Protein AF-A0A8T7F2G0-F1 (afdb_monomer_lite)

pLDDT: mean 82.2, std 18.63, range [28.55, 97.19]

Secondary structure (DSSP, 8-state):
--HHHHHHHHHHHHHHHHTS-HHHHHHHHHHHHHHHHHHTT-------------------------TTPPPP---HHHHHHHHHHT--HHHHHHHEEEEE-TTS-EEEEESS---TTS-HHHHHHHHHHHHHHHHHHHHSS--EE-HHHHHHHHHHTT---TTTHHHHHHHTGGGBSS---TTPPPEEB-HHHHHHHHHHHHHHHHTT-

Structure (mmCIF, N/CA/C/O backbone):
data_AF-A0A8T7F2G0-F1
#
_entry.id   AF-A0A8T7F2G0-F1
#
loop_
_atom_site.group_PDB
_atom_site.id
_atom_site.type_symbol
_atom_site.label_atom_id
_atom_site.label_alt_id
_atom_site.label_comp_id
_atom_site.label_asym_id
_atom_site.label_entity_id
_atom_site.label_seq_id
_atom_site.pdbx_PDB_ins_code
_atom_site.Cartn_x
_atom_site.Cartn_y
_atom_site.Cartn_z
_atom_site.occupancy
_atom_site.B_iso_or_equiv
_atom_site.auth_seq_id
_atom_site.auth_comp_id
_atom_site.auth_asym_id
_atom_site.auth_atom_id
_atom_site.pdbx_PDB_model_num
ATOM 1 N N . MET A 1 1 ? -16.130 -4.508 44.789 1.00 54.03 1 MET A N 1
ATOM 2 C CA . MET A 1 1 ? -17.226 -4.807 43.848 1.00 54.03 1 MET A CA 1
ATOM 3 C C . MET A 1 1 ? -18.508 -4.860 44.633 1.00 54.03 1 MET A C 1
ATOM 5 O O . MET A 1 1 ? -18.591 -5.670 45.549 1.00 54.03 1 MET A O 1
ATOM 9 N N . ASP A 1 2 ? -19.467 -4.005 44.302 1.00 67.88 2 ASP A N 1
ATOM 10 C CA . ASP A 1 2 ? -20.798 -4.121 44.878 1.00 67.88 2 ASP A CA 1
ATOM 11 C C . ASP A 1 2 ? -21.628 -5.023 43.961 1.00 67.88 2 ASP A C 1
ATOM 13 O O . ASP A 1 2 ? -21.984 -4.651 42.842 1.00 67.88 2 ASP A O 1
ATOM 17 N N . PHE A 1 3 ? -21.844 -6.264 44.392 1.00 74.50 3 PHE A N 1
ATOM 18 C CA . PHE A 1 3 ? -22.563 -7.281 43.618 1.00 74.50 3 PHE A CA 1
ATOM 19 C C . PHE A 1 3 ? -23.977 -6.811 43.233 1.00 74.50 3 PHE A C 1
ATOM 21 O O . PHE A 1 3 ? -24.519 -7.212 42.201 1.00 74.50 3 PHE A O 1
ATOM 28 N N . GLU A 1 4 ? -24.552 -5.906 44.027 1.00 75.12 4 GLU A N 1
ATOM 29 C CA . GLU A 1 4 ? -25.859 -5.304 43.776 1.00 75.12 4 GLU A CA 1
ATOM 30 C C . GLU A 1 4 ? -25.872 -4.396 42.536 1.00 75.12 4 GLU A C 1
ATOM 32 O O . GLU A 1 4 ? -26.845 -4.412 41.779 1.00 75.12 4 GLU A O 1
ATOM 37 N N . TYR A 1 5 ? -24.782 -3.667 42.271 1.00 76.88 5 TYR A N 1
ATOM 38 C CA . TYR A 1 5 ? -24.666 -2.775 41.113 1.00 76.88 5 TYR A CA 1
ATOM 39 C C . TYR A 1 5 ? -24.603 -3.564 39.801 1.00 76.88 5 TYR A C 1
ATOM 41 O O . TYR A 1 5 ? -25.349 -3.286 38.862 1.00 76.88 5 TYR A O 1
ATOM 49 N N . LEU A 1 6 ? -23.786 -4.622 39.769 1.00 79.88 6 LEU A N 1
ATOM 50 C CA . LEU A 1 6 ? -23.660 -5.488 38.596 1.00 79.88 6 LEU A CA 1
ATOM 51 C C . LEU A 1 6 ? -24.983 -6.205 38.289 1.00 79.88 6 LEU A C 1
ATOM 53 O O . LEU A 1 6 ? -25.412 -6.279 37.141 1.00 79.88 6 LEU A O 1
ATOM 57 N N . LYS A 1 7 ? -25.676 -6.685 39.328 1.00 81.00 7 LYS A N 1
ATOM 58 C CA . LYS A 1 7 ? -26.978 -7.347 39.186 1.00 81.00 7 LYS A CA 1
ATOM 59 C C . LYS A 1 7 ? -28.052 -6.403 38.641 1.00 81.00 7 LYS A C 1
ATOM 61 O O . LYS A 1 7 ? -28.908 -6.844 37.874 1.00 81.00 7 LYS A O 1
ATOM 66 N N . LYS A 1 8 ? -28.007 -5.120 39.014 1.00 85.19 8 LYS A N 1
ATOM 67 C CA . LYS A 1 8 ? -28.906 -4.095 38.473 1.00 85.19 8 LYS A CA 1
ATOM 68 C C . LYS A 1 8 ? -28.611 -3.819 36.996 1.00 85.19 8 LYS A C 1
ATOM 70 O O . LYS A 1 8 ? -29.540 -3.883 36.197 1.00 85.19 8 LYS A O 1
ATOM 75 N N . GLY A 1 9 ? -27.341 -3.625 36.634 1.00 79.56 9 GLY A N 1
ATOM 76 C CA . GLY A 1 9 ? -26.929 -3.406 35.242 1.00 79.56 9 GLY A CA 1
ATOM 77 C C . GLY A 1 9 ? -27.292 -4.578 34.326 1.00 79.56 9 GLY A C 1
ATOM 78 O O . GLY A 1 9 ? -27.866 -4.382 33.261 1.00 79.56 9 GLY A O 1
ATOM 79 N N . ILE A 1 10 ? -27.075 -5.817 34.778 1.00 85.38 10 ILE A N 1
ATOM 80 C CA . ILE A 1 10 ? -27.472 -7.014 34.019 1.00 85.38 10 ILE A CA 1
ATOM 81 C C . ILE A 1 10 ? -28.993 -7.068 33.818 1.00 85.38 10 ILE A C 1
ATOM 83 O O . ILE A 1 10 ? -29.453 -7.427 32.738 1.00 85.38 10 ILE A O 1
ATOM 87 N N . LYS A 1 11 ? -29.789 -6.700 34.829 1.00 87.12 11 LYS A N 1
ATOM 88 C CA . LYS A 1 11 ? -31.253 -6.709 34.716 1.00 87.12 11 LYS A CA 1
ATOM 89 C C . LYS A 1 11 ? -31.754 -5.692 33.686 1.00 87.12 11 LYS A C 1
ATOM 91 O O . LYS A 1 11 ? -32.637 -6.019 32.902 1.00 87.12 11 LYS A O 1
ATOM 96 N N . GLU A 1 12 ? -31.155 -4.505 33.654 1.00 87.00 12 GLU A N 1
ATOM 97 C CA . GLU A 1 12 ? -31.470 -3.474 32.658 1.00 87.00 12 GLU A CA 1
ATOM 98 C C . GLU A 1 12 ? -31.106 -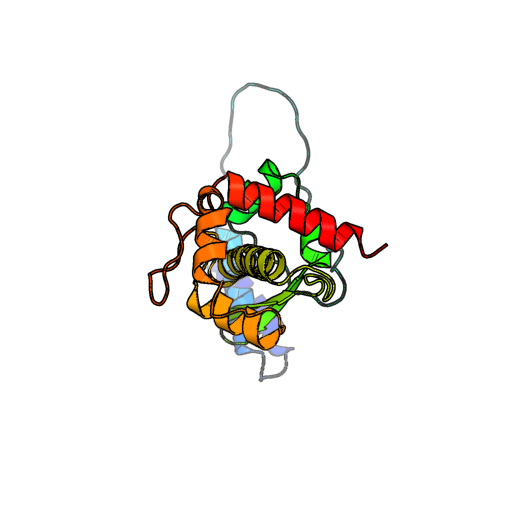3.932 31.235 1.00 87.00 12 GLU A C 1
ATOM 100 O O . GLU A 1 12 ? -31.887 -3.736 30.306 1.00 87.00 12 GLU A O 1
ATOM 105 N N . ILE A 1 13 ? -29.977 -4.630 31.065 1.00 86.19 13 ILE A N 1
ATOM 106 C CA . ILE A 1 13 ? -29.582 -5.213 29.773 1.00 86.19 13 ILE A CA 1
ATOM 107 C C . ILE A 1 13 ? -30.593 -6.270 29.313 1.00 86.19 13 ILE A C 1
ATOM 109 O O . ILE A 1 13 ? -30.993 -6.266 28.151 1.00 86.19 13 ILE A O 1
ATOM 113 N N . VAL A 1 14 ? -31.039 -7.156 30.208 1.00 85.25 14 VAL A N 1
ATOM 114 C CA . VAL A 1 14 ? -32.042 -8.185 29.882 1.00 85.25 14 VAL A CA 1
ATOM 115 C C . VAL A 1 14 ? -33.367 -7.555 29.446 1.00 85.25 14 VAL A C 1
ATOM 117 O O . VAL A 1 14 ? -33.954 -8.005 28.460 1.00 85.25 14 VAL A O 1
ATOM 120 N N . ASP A 1 15 ? -33.812 -6.495 30.124 1.00 88.44 15 ASP A N 1
ATOM 121 C CA . ASP A 1 15 ? -35.039 -5.782 29.755 1.00 88.44 15 ASP A CA 1
ATOM 122 C C . ASP A 1 15 ? -34.925 -5.180 28.342 1.00 88.44 15 ASP A C 1
ATOM 124 O O . ASP A 1 15 ? -35.840 -5.337 27.531 1.00 88.44 15 ASP A O 1
ATOM 128 N N . VAL A 1 16 ? -33.780 -4.581 27.993 1.00 83.75 16 VAL A N 1
ATOM 129 C CA . VAL A 1 16 ? -33.531 -4.044 26.641 1.00 83.75 16 VAL A CA 1
ATOM 130 C C . VAL A 1 16 ? -33.492 -5.156 25.591 1.00 83.75 16 VAL A C 1
ATOM 132 O O . VAL A 1 16 ? -34.136 -5.042 24.548 1.00 83.75 16 VAL A O 1
ATOM 135 N N . VAL A 1 17 ? -32.786 -6.252 25.871 1.00 84.75 17 VAL A N 1
ATOM 136 C CA . VAL A 1 17 ? -32.639 -7.387 24.948 1.00 84.75 17 VAL A CA 1
ATOM 137 C C . VAL A 1 17 ? -33.985 -8.062 24.673 1.00 84.75 17 VAL A C 1
ATOM 139 O O . VAL A 1 17 ? -34.252 -8.450 23.538 1.00 84.75 17 VAL A O 1
ATOM 142 N N . SER A 1 18 ? -34.882 -8.123 25.661 1.00 84.38 18 SER A N 1
ATOM 143 C CA . SER A 1 18 ? -36.223 -8.698 25.489 1.00 84.38 18 SER A CA 1
ATOM 144 C C . SER A 1 18 ? -37.113 -7.935 24.492 1.00 84.38 18 SER A C 1
ATOM 146 O O . SER A 1 18 ? -38.049 -8.509 23.936 1.00 84.38 18 SER A O 1
ATOM 148 N N . GLY A 1 19 ? -36.802 -6.661 24.220 1.00 82.56 19 GLY A N 1
ATOM 149 C CA . GLY A 1 19 ? -37.481 -5.840 23.212 1.00 82.56 19 GLY A CA 1
ATOM 150 C C . GLY A 1 19 ? -36.950 -6.023 21.786 1.00 82.56 19 GLY A C 1
ATOM 151 O O . GLY A 1 19 ? -37.530 -5.486 20.840 1.00 82.56 19 GLY A O 1
ATOM 152 N N . VAL A 1 20 ? -35.855 -6.766 21.612 1.00 84.19 20 VAL A N 1
ATOM 153 C CA . VAL A 1 20 ? -35.190 -6.981 20.323 1.00 84.19 20 VAL A CA 1
ATOM 154 C C . VAL A 1 20 ? -35.658 -8.313 19.711 1.00 84.19 20 VAL A C 1
ATOM 156 O O . VAL A 1 20 ? -35.875 -9.277 20.446 1.00 84.19 20 VAL A O 1
ATOM 159 N N . PRO A 1 21 ? -35.819 -8.424 18.376 1.00 84.25 21 PRO A N 1
ATOM 160 C CA . PRO A 1 21 ? -36.150 -9.694 17.729 1.00 84.25 21 PRO A CA 1
ATOM 161 C C . PRO A 1 21 ? -35.150 -10.808 18.070 1.00 84.25 21 PRO A C 1
ATOM 163 O O . PRO A 1 21 ? -33.943 -10.573 18.046 1.00 84.25 21 PRO A O 1
ATOM 166 N N . GLU A 1 22 ? -35.652 -12.026 18.299 1.00 77.19 22 GLU A N 1
ATOM 167 C CA . GLU A 1 22 ? -34.906 -13.201 18.804 1.00 77.19 22 GLU A CA 1
ATOM 168 C C . GLU A 1 22 ? -33.570 -13.448 18.086 1.00 77.19 22 GLU A C 1
ATOM 170 O O . GLU A 1 22 ? -32.557 -13.743 18.708 1.00 77.19 22 GLU A O 1
ATOM 175 N N . LYS A 1 23 ? -33.523 -13.193 16.773 1.00 77.62 23 LYS A N 1
ATOM 176 C CA . LYS A 1 23 ? -32.318 -13.346 15.939 1.00 77.62 23 LYS A CA 1
ATOM 177 C C . LYS A 1 23 ? -31.135 -12.457 16.343 1.00 77.62 23 LYS A C 1
ATOM 179 O O . LYS A 1 23 ? -30.018 -12.717 15.904 1.00 77.62 23 LYS A O 1
ATOM 184 N N . PHE A 1 24 ? -31.371 -11.401 17.117 1.00 82.75 24 PHE A N 1
ATOM 185 C CA . PHE A 1 24 ? -30.352 -10.435 17.529 1.00 82.75 24 PHE A CA 1
ATOM 186 C C . PHE A 1 24 ? -30.196 -10.340 19.049 1.00 82.75 24 PHE A C 1
ATOM 188 O O . PHE A 1 24 ? -29.350 -9.575 19.506 1.00 82.75 24 PHE A O 1
ATOM 195 N N . GLN A 1 25 ? -30.976 -11.101 19.824 1.00 84.38 25 GLN A N 1
ATOM 196 C CA . GLN A 1 25 ? -30.973 -11.011 21.285 1.00 84.38 25 GLN A CA 1
ATOM 197 C C . GLN A 1 25 ? -29.610 -11.383 21.871 1.00 84.38 25 GLN A C 1
ATOM 199 O O . GLN A 1 25 ? -29.035 -10.585 22.606 1.00 84.38 25 GLN A O 1
ATOM 204 N N . ASP A 1 26 ? -29.047 -12.515 21.448 1.00 76.38 26 ASP A N 1
ATOM 205 C CA . ASP A 1 26 ? -27.748 -12.997 21.933 1.00 76.38 26 ASP A CA 1
ATOM 206 C C . ASP A 1 26 ? -26.624 -11.991 21.643 1.00 76.38 26 ASP A C 1
ATOM 208 O O . ASP A 1 26 ? -25.857 -11.610 22.524 1.00 76.38 26 ASP A O 1
ATOM 212 N N . ARG A 1 27 ? -26.579 -11.464 20.411 1.00 75.12 27 ARG A N 1
ATOM 213 C CA . ARG A 1 27 ? -25.572 -10.467 20.011 1.00 75.12 27 ARG A CA 1
ATOM 214 C C . ARG A 1 27 ? -25.748 -9.136 20.736 1.00 75.12 27 ARG A C 1
ATOM 216 O O . ARG A 1 27 ? -24.756 -8.494 21.065 1.00 75.12 27 ARG A O 1
ATOM 223 N N . CYS A 1 28 ? -26.986 -8.711 20.972 1.00 78.81 28 CYS A N 1
ATOM 224 C CA . CYS A 1 28 ? -27.275 -7.478 21.695 1.00 78.81 28 CYS A CA 1
ATOM 225 C C . CYS A 1 28 ? -26.888 -7.603 23.177 1.00 78.81 28 CYS A C 1
ATOM 227 O O . CYS A 1 28 ? -26.279 -6.685 23.723 1.00 78.81 28 CYS A O 1
ATOM 229 N N . PHE A 1 29 ? -27.157 -8.757 23.792 1.00 88.62 29 PHE A N 1
ATOM 230 C CA . PHE A 1 29 ? -26.771 -9.051 25.169 1.00 88.62 29 PHE A CA 1
ATOM 231 C C . PHE A 1 29 ? -25.251 -9.017 25.354 1.00 88.62 29 PHE A C 1
ATOM 233 O O . PHE A 1 29 ? -24.764 -8.315 26.239 1.00 88.62 29 PHE A O 1
ATOM 240 N N . ASP A 1 30 ? -24.504 -9.697 24.481 1.00 81.88 30 ASP A N 1
ATOM 241 C CA . ASP A 1 30 ? -23.040 -9.761 24.563 1.00 81.88 30 ASP A CA 1
ATOM 242 C C . ASP A 1 30 ? -22.386 -8.375 24.440 1.00 81.88 30 ASP A C 1
ATOM 244 O O . ASP A 1 30 ? -21.475 -8.039 25.200 1.00 81.88 30 ASP A O 1
ATOM 248 N N . VAL A 1 31 ? -22.868 -7.541 23.510 1.00 84.25 31 VAL A N 1
ATOM 249 C CA . VAL A 1 31 ? -22.335 -6.186 23.286 1.00 84.25 31 VAL A CA 1
ATOM 250 C C . VAL A 1 31 ? -22.609 -5.273 24.483 1.00 84.25 31 VAL A C 1
ATOM 252 O O . VAL A 1 31 ? -21.715 -4.548 24.926 1.00 84.25 31 VAL A O 1
ATOM 255 N N . LEU A 1 32 ? -23.825 -5.316 25.031 1.00 83.38 32 LEU A N 1
ATOM 256 C CA . LEU A 1 32 ? -24.207 -4.482 26.172 1.00 83.38 32 LEU A CA 1
ATOM 257 C C . LEU A 1 32 ? -23.508 -4.921 27.466 1.00 83.38 32 LEU A C 1
ATOM 259 O O . LEU A 1 32 ? -23.077 -4.074 28.248 1.00 83.38 32 LEU A O 1
ATOM 263 N N . LEU A 1 33 ? -23.330 -6.230 27.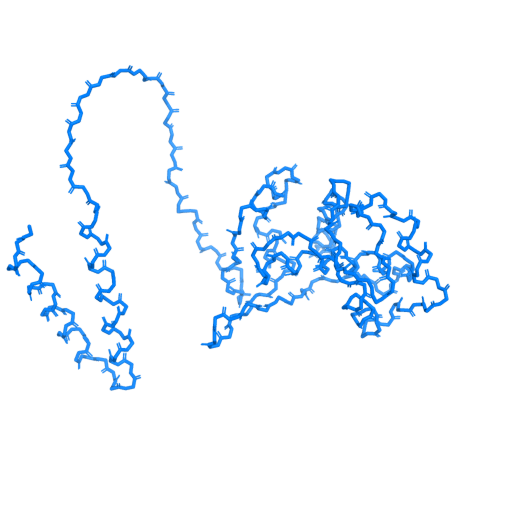671 1.00 85.50 33 LEU A N 1
ATOM 264 C CA . LEU A 1 33 ? -22.605 -6.765 28.822 1.00 85.50 33 LEU A CA 1
ATOM 265 C C . LEU A 1 33 ? -21.120 -6.382 28.784 1.00 85.50 33 LEU A C 1
ATOM 267 O O . LEU A 1 33 ? -20.565 -5.985 29.808 1.00 85.50 33 LEU A O 1
ATOM 271 N N . ALA A 1 34 ? -20.486 -6.453 27.609 1.00 82.19 34 ALA A N 1
ATOM 272 C CA . ALA A 1 34 ? -19.095 -6.040 27.434 1.00 82.19 34 ALA A CA 1
ATOM 273 C C . ALA A 1 34 ? -18.895 -4.543 27.729 1.00 82.19 34 ALA A C 1
ATOM 275 O O . ALA A 1 34 ? -17.919 -4.172 28.379 1.00 82.19 34 ALA A O 1
ATOM 276 N N . SER A 1 35 ? -19.843 -3.693 27.313 1.00 80.31 35 SER A N 1
ATOM 277 C CA . SER A 1 35 ? -19.820 -2.258 27.624 1.00 80.31 35 SER A CA 1
ATOM 278 C C . SER A 1 35 ? -19.945 -1.991 29.125 1.00 80.31 35 SER A C 1
ATOM 280 O O . SER A 1 35 ? -19.188 -1.185 29.659 1.00 80.31 35 SER A O 1
ATOM 282 N N . LEU A 1 36 ? -20.858 -2.686 29.816 1.00 80.31 36 LEU A N 1
ATOM 283 C CA . LEU A 1 36 ? -21.065 -2.525 31.259 1.00 80.31 36 LEU A CA 1
ATOM 284 C C . LEU A 1 36 ? -19.817 -2.924 32.061 1.00 80.31 36 LEU A C 1
ATOM 286 O O . LEU A 1 36 ? -19.474 -2.276 33.043 1.00 80.31 36 LEU A O 1
ATOM 290 N N . LEU A 1 37 ? -19.124 -3.986 31.646 1.00 81.06 37 LEU A N 1
ATOM 291 C CA . LEU A 1 37 ? -17.885 -4.422 32.293 1.00 81.06 37 LEU A CA 1
ATOM 292 C C . LEU A 1 37 ? -16.722 -3.454 32.026 1.00 81.06 37 LEU A C 1
ATOM 294 O O . LEU A 1 37 ? -15.930 -3.214 32.931 1.00 81.06 37 LEU A O 1
ATOM 298 N N . ALA A 1 38 ? -16.647 -2.870 30.825 1.00 75.62 38 ALA A N 1
ATOM 299 C CA . ALA A 1 38 ? -15.615 -1.897 30.461 1.00 75.62 38 ALA A CA 1
ATOM 300 C C . ALA A 1 38 ? -15.800 -0.532 31.151 1.00 75.62 38 ALA A C 1
ATOM 302 O O . ALA A 1 38 ? -14.822 0.115 31.514 1.00 75.62 38 ALA A O 1
ATOM 303 N N . GLU A 1 39 ? -17.043 -0.097 31.369 1.00 65.00 39 GLU A N 1
ATOM 304 C CA . GLU A 1 39 ? -17.355 1.162 32.063 1.00 65.00 39 GLU A CA 1
ATOM 305 C C . GLU A 1 39 ? -17.005 1.103 33.562 1.00 65.00 39 GLU A C 1
ATOM 30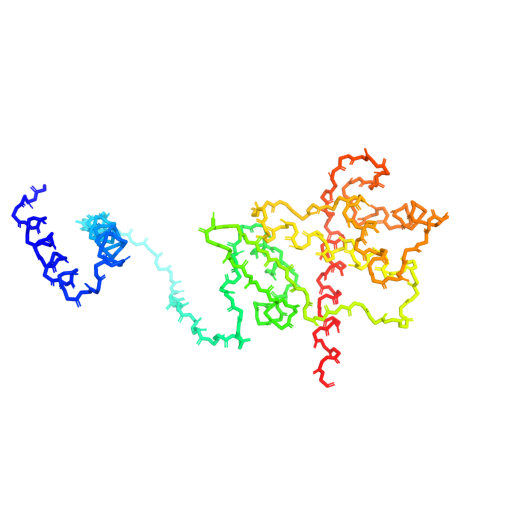7 O O . GLU A 1 39 ? -16.685 2.117 34.176 1.00 65.00 39 GLU A O 1
ATOM 312 N N . VAL A 1 40 ? -16.976 -0.100 34.143 1.00 57.47 40 VAL A N 1
ATOM 313 C CA . VAL A 1 40 ? -16.598 -0.335 35.546 1.00 57.47 40 VAL A CA 1
ATOM 314 C C . VAL A 1 40 ? -15.076 -0.288 35.767 1.00 57.47 40 VAL A C 1
ATOM 316 O O . VAL A 1 40 ? -14.633 -0.152 36.907 1.00 57.47 40 VAL A O 1
ATOM 319 N N . GLU A 1 41 ? -14.255 -0.344 34.713 1.00 56.09 41 GLU A N 1
ATOM 320 C CA . GLU A 1 41 ? -12.790 -0.260 34.841 1.00 56.09 41 GLU A CA 1
ATOM 321 C C . GLU A 1 41 ? -12.253 1.179 34.956 1.00 56.09 41 GLU A C 1
ATOM 323 O O . GLU A 1 41 ? -11.044 1.368 35.109 1.00 56.09 41 GLU A O 1
ATOM 328 N N . VAL A 1 42 ? -13.113 2.206 34.931 1.00 52.50 42 VAL A N 1
ATOM 329 C CA . VAL A 1 42 ? -12.674 3.608 34.871 1.00 52.50 42 VAL A CA 1
ATOM 330 C C . VAL A 1 42 ? -13.230 4.438 36.047 1.00 52.50 42 VAL A C 1
ATOM 332 O O . VAL A 1 42 ? -14.375 4.880 36.017 1.00 52.50 42 VAL A O 1
ATOM 335 N N . GLU A 1 43 ? -12.323 4.694 37.016 1.00 46.06 43 GLU A N 1
ATOM 336 C CA . GLU A 1 43 ? -12.231 5.810 38.008 1.00 46.06 43 GLU A CA 1
ATOM 337 C C . GLU A 1 43 ? -12.828 5.633 39.433 1.00 46.06 43 GLU A C 1
ATOM 339 O O . GLU A 1 43 ? -13.788 4.878 39.599 1.00 46.06 43 GLU A O 1
ATOM 344 N N . PRO A 1 44 ? -12.380 6.398 40.476 1.00 59.72 44 PRO A N 1
ATOM 345 C CA . PRO A 1 44 ? -11.179 7.269 40.624 1.00 59.72 44 PRO A CA 1
ATOM 346 C C . PRO A 1 44 ? -10.424 7.144 41.986 1.00 59.72 44 PRO A C 1
ATOM 348 O O . PRO A 1 44 ? -11.018 6.778 42.996 1.00 59.72 44 PRO A O 1
ATOM 351 N N . ASP A 1 45 ? -9.159 7.600 42.078 1.00 34.12 45 ASP A N 1
ATOM 352 C CA . ASP A 1 45 ? -8.683 8.286 43.306 1.00 34.12 45 ASP A CA 1
ATOM 353 C C . ASP A 1 45 ? -7.510 9.283 43.073 1.00 34.12 45 ASP A C 1
ATOM 355 O O . ASP A 1 45 ? -6.339 8.933 42.944 1.00 34.12 45 ASP A O 1
ATOM 359 N N . SER A 1 46 ? -7.874 10.566 42.976 1.00 39.38 46 SER A N 1
ATOM 360 C CA . SER A 1 46 ? -7.405 11.705 43.794 1.00 39.38 46 SER A CA 1
ATOM 361 C C . SER A 1 46 ? -5.897 11.959 44.095 1.00 39.38 46 SER A C 1
ATOM 363 O O . SER A 1 46 ? -5.459 11.723 45.211 1.00 39.38 46 SER A O 1
ATOM 365 N N . SER A 1 47 ? -5.177 12.625 43.164 1.00 45.41 47 SER A N 1
ATOM 366 C CA . SER A 1 47 ? -4.420 13.931 43.247 1.00 45.41 47 SER A CA 1
ATOM 367 C C . SER A 1 47 ? -3.474 14.303 44.446 1.00 45.41 47 SER A C 1
ATOM 369 O O . SER A 1 47 ? -3.526 13.644 45.475 1.00 45.41 47 SER A O 1
ATOM 371 N N . PRO A 1 48 ? -2.688 15.431 44.468 1.00 56.75 48 PRO A N 1
ATOM 372 C CA . PRO A 1 48 ? -2.138 16.341 43.424 1.00 56.75 48 PRO A CA 1
ATOM 373 C C . PRO A 1 48 ? -0.635 16.768 43.619 1.00 56.75 48 PRO A C 1
ATOM 375 O O . PRO A 1 48 ? -0.153 16.800 44.747 1.00 56.75 48 PRO A O 1
ATOM 378 N N . LYS A 1 49 ? 0.070 17.255 42.566 1.00 37.22 49 LYS A N 1
ATOM 379 C CA . LYS A 1 49 ? 0.663 18.633 42.484 1.00 37.22 49 LYS A CA 1
ATOM 380 C C . LYS A 1 49 ? 1.664 18.913 41.324 1.00 37.22 49 LYS A C 1
ATOM 382 O O . LYS A 1 49 ? 2.770 18.394 41.299 1.00 37.22 49 LYS A O 1
ATOM 387 N N . VAL A 1 50 ? 1.247 19.898 40.511 1.00 35.69 50 VAL A N 1
ATOM 388 C CA . VAL A 1 50 ? 1.947 21.046 39.861 1.00 35.69 50 VAL A CA 1
ATOM 389 C C . VAL A 1 50 ? 2.929 20.836 38.692 1.00 35.69 50 VAL A C 1
ATOM 391 O O . VAL A 1 50 ? 4.095 20.523 38.895 1.00 35.69 50 VAL A O 1
ATOM 394 N N . SER A 1 51 ? 2.472 21.193 37.480 1.00 36.94 51 SER A N 1
ATOM 395 C CA . SER A 1 51 ? 2.935 22.354 36.671 1.00 36.94 51 SER A CA 1
ATOM 396 C C . SER A 1 51 ? 2.379 22.211 35.238 1.00 36.94 51 SER A C 1
ATOM 398 O O . SER A 1 51 ? 2.862 21.382 34.474 1.00 36.94 51 SER A O 1
ATOM 400 N N . ASP A 1 52 ? 1.234 22.824 34.913 1.00 34.19 52 ASP A N 1
ATOM 401 C CA . ASP A 1 52 ? 1.100 24.043 34.076 1.00 34.19 52 ASP A CA 1
ATOM 402 C C . ASP A 1 52 ? 1.978 24.009 32.800 1.00 34.19 52 ASP A C 1
ATOM 404 O O . ASP A 1 52 ? 3.199 24.079 32.889 1.00 34.19 52 ASP A O 1
ATOM 408 N N . THR A 1 53 ? 1.460 23.953 31.560 1.00 36.84 53 THR A N 1
ATOM 409 C CA . THR A 1 53 ? 0.503 24.913 30.975 1.00 36.84 53 THR A CA 1
ATOM 410 C C . THR A 1 53 ? -0.119 24.422 29.641 1.00 36.84 53 THR A C 1
ATOM 412 O O . THR A 1 53 ? 0.606 24.098 28.705 1.00 36.84 53 THR A O 1
ATOM 415 N N . SER A 1 54 ? -1.460 24.518 29.558 1.00 38.16 54 SER A N 1
ATOM 416 C CA . SER A 1 54 ? -2.354 24.753 28.389 1.00 38.16 54 SER A CA 1
ATOM 417 C C . SER A 1 54 ? -2.539 23.638 27.331 1.00 38.16 54 SER A C 1
ATOM 419 O O . SER A 1 54 ? -1.732 23.494 26.421 1.00 38.16 54 SER A O 1
ATOM 421 N N . THR A 1 55 ? -3.519 22.725 27.424 1.00 33.53 55 THR A N 1
ATOM 422 C CA . THR A 1 55 ? -5.001 22.832 27.296 1.00 33.53 55 THR A CA 1
ATOM 423 C C . THR A 1 55 ? -5.522 23.118 25.875 1.00 33.53 55 THR A C 1
ATOM 425 O O . THR A 1 55 ? -5.604 24.270 25.461 1.00 33.53 55 THR A O 1
ATOM 428 N N . LYS A 1 56 ? -6.008 22.070 25.184 1.00 33.69 56 LYS A N 1
ATOM 429 C CA . LYS A 1 56 ? -7.418 21.880 24.746 1.00 33.69 56 LYS A CA 1
ATOM 430 C C . LYS A 1 56 ? -7.528 20.852 23.609 1.00 33.69 56 LYS A C 1
ATOM 432 O O . LYS A 1 56 ? -6.885 21.004 22.579 1.00 33.69 56 LYS A O 1
ATOM 437 N N . GLY A 1 57 ? -8.455 19.902 23.766 1.00 28.55 57 GLY A N 1
ATOM 438 C CA . GLY A 1 57 ? -9.171 19.319 22.628 1.00 28.55 57 GLY A CA 1
ATOM 439 C C . GLY A 1 57 ? -9.086 17.806 22.475 1.00 28.55 57 GLY A C 1
ATOM 440 O O . GLY A 1 57 ? -8.582 17.322 21.467 1.00 28.55 57 GLY A O 1
ATOM 441 N N . ILE A 1 58 ? -9.685 17.064 23.411 1.00 46.75 58 ILE A N 1
ATOM 442 C CA . ILE A 1 58 ? -10.473 15.900 23.000 1.00 46.75 58 ILE A CA 1
ATOM 443 C C . ILE A 1 58 ? -11.597 16.447 22.118 1.00 46.75 58 ILE A C 1
ATOM 445 O O . ILE A 1 58 ? -12.461 17.194 22.566 1.00 46.75 58 ILE A O 1
ATOM 449 N N . THR A 1 59 ? -11.535 16.070 20.857 1.00 32.09 59 THR A N 1
ATOM 450 C CA . THR A 1 59 ? -12.651 16.011 19.917 1.00 32.09 59 THR A CA 1
ATOM 451 C C . THR A 1 59 ? -12.335 14.714 19.177 1.00 32.09 59 THR A C 1
ATOM 453 O O . THR A 1 59 ? -11.293 14.617 18.544 1.00 32.09 59 THR A O 1
ATOM 456 N N . SER A 1 60 ? -13.071 13.616 19.376 1.00 51.00 60 SER A N 1
ATOM 457 C CA . SER A 1 60 ? -14.337 13.372 18.671 1.00 51.00 60 SER A CA 1
ATOM 458 C C . SER A 1 60 ? -14.580 14.419 17.593 1.00 51.00 60 SER A C 1
ATOM 460 O O . SER A 1 60 ? -15.421 15.301 17.730 1.00 51.00 60 SER A O 1
ATOM 462 N N . ILE A 1 61 ? -13.746 14.382 16.555 1.00 34.31 61 ILE A N 1
ATOM 463 C CA . ILE A 1 61 ? -13.952 15.169 15.347 1.00 34.31 61 ILE A CA 1
ATOM 464 C C . ILE A 1 61 ? -14.809 14.310 14.428 1.00 34.31 61 ILE A C 1
ATOM 466 O O . ILE A 1 61 ? -14.324 13.372 13.809 1.00 34.31 61 ILE A O 1
ATOM 470 N N . ASN A 1 62 ? -16.103 14.623 14.468 1.00 33.94 62 ASN A N 1
ATOM 471 C CA . ASN A 1 62 ? -17.109 14.454 13.430 1.00 33.94 62 ASN A CA 1
ATOM 472 C C . ASN A 1 62 ? -16.929 13.275 12.466 1.00 33.94 62 ASN A C 1
ATOM 474 O O . ASN A 1 62 ? -16.176 13.346 11.496 1.00 33.94 62 ASN A O 1
ATOM 478 N N . ASP A 1 63 ? -17.802 12.285 12.660 1.00 38.31 63 ASP A N 1
ATOM 479 C CA . ASP A 1 63 ? -18.425 11.517 11.585 1.00 38.31 63 ASP A CA 1
ATOM 480 C C . ASP A 1 63 ? -19.006 12.481 10.529 1.00 38.31 63 ASP A C 1
ATOM 482 O O . ASP A 1 63 ? -20.187 12.819 10.518 1.00 38.31 63 ASP A O 1
ATOM 486 N N . LYS A 1 64 ? -18.166 12.937 9.602 1.00 38.00 64 LYS A N 1
ATOM 487 C CA . LYS A 1 64 ? -18.589 13.033 8.212 1.00 38.00 64 LYS A CA 1
ATOM 488 C C . LYS A 1 64 ? -18.224 11.699 7.596 1.00 38.00 64 LYS A C 1
ATOM 490 O O . LYS A 1 64 ? -17.120 11.517 7.099 1.00 38.00 64 LYS A O 1
ATOM 495 N N . SER A 1 65 ? -19.164 10.762 7.706 1.00 36.16 65 SER A N 1
ATOM 496 C CA . SER A 1 65 ? -19.195 9.574 6.865 1.00 36.16 65 SER A CA 1
ATOM 497 C C . SER A 1 65 ? -19.005 10.044 5.424 1.00 36.16 65 SER A C 1
ATOM 499 O O . SER A 1 65 ? -19.875 10.700 4.846 1.00 36.16 65 SER A O 1
ATOM 501 N N . VAL A 1 66 ? -17.810 9.792 4.889 1.00 43.56 66 VAL A N 1
ATOM 502 C CA . VAL A 1 66 ? -17.559 9.843 3.456 1.00 43.56 66 VAL A CA 1
ATOM 503 C C . VAL A 1 66 ? -18.458 8.759 2.885 1.00 43.56 66 VAL A C 1
ATOM 505 O O . VAL A 1 66 ? -18.299 7.581 3.212 1.00 43.56 66 VAL A O 1
ATOM 508 N N . VAL A 1 67 ? -19.478 9.216 2.161 1.00 40.50 67 VAL A N 1
ATOM 509 C CA . VAL A 1 67 ? -20.609 8.457 1.624 1.00 40.50 67 VAL A CA 1
ATOM 510 C C . VAL A 1 67 ? -20.214 7.009 1.304 1.00 40.50 67 VAL A C 1
ATOM 512 O O . VAL A 1 67 ? -19.512 6.747 0.335 1.00 40.50 67 VAL A O 1
ATOM 515 N N . GLY A 1 68 ? -20.671 6.072 2.140 1.00 47.03 68 GLY A N 1
ATOM 516 C CA . GLY A 1 68 ? -20.639 4.629 1.878 1.00 47.03 68 GLY A CA 1
ATOM 517 C C . GLY A 1 68 ? -19.469 3.819 2.452 1.00 47.03 68 GLY A C 1
ATOM 518 O O . GLY A 1 68 ? -19.612 2.602 2.508 1.00 47.03 68 GLY A O 1
ATOM 519 N N . SER A 1 69 ? -18.361 4.422 2.896 1.00 55.09 69 SER A N 1
ATOM 520 C CA . SER A 1 69 ? -17.214 3.658 3.433 1.00 55.09 69 SER A CA 1
ATOM 521 C C . SER A 1 69 ? -17.338 3.380 4.938 1.00 55.09 69 SER A C 1
ATOM 523 O O . SER A 1 69 ? -17.720 4.262 5.714 1.00 55.09 69 SER A O 1
ATOM 525 N N . GLU A 1 70 ? -17.005 2.159 5.370 1.00 69.38 70 GLU A N 1
ATOM 526 C CA . GLU A 1 70 ? -16.769 1.879 6.790 1.00 69.38 70 GLU A CA 1
ATOM 527 C C . GLU A 1 70 ? -15.522 2.631 7.293 1.00 69.38 70 GLU A C 1
ATOM 529 O O . GLU A 1 70 ? -14.651 3.024 6.512 1.00 69.38 70 GLU A O 1
ATOM 534 N N . LYS A 1 71 ? -15.426 2.863 8.612 1.00 82.31 71 LYS A N 1
ATOM 535 C CA . LYS A 1 71 ? -14.310 3.618 9.211 1.00 82.31 71 LYS A CA 1
ATOM 536 C C . LYS A 1 71 ? -12.975 2.942 8.876 1.00 82.31 71 LYS A C 1
ATOM 538 O O . LYS A 1 71 ? -12.747 1.801 9.269 1.00 82.31 71 LYS A O 1
ATOM 543 N N . ILE A 1 72 ? -12.078 3.668 8.199 1.00 85.50 72 ILE A N 1
ATOM 544 C CA . ILE A 1 72 ? -10.736 3.175 7.856 1.00 85.50 72 ILE A CA 1
ATOM 545 C C . ILE A 1 72 ? -9.999 2.785 9.151 1.00 85.50 72 ILE A C 1
ATOM 547 O O . ILE A 1 72 ? -9.843 3.636 10.035 1.00 85.50 72 ILE A O 1
ATOM 551 N N . PRO A 1 73 ? -9.519 1.535 9.289 1.00 85.81 73 PRO A N 1
ATOM 552 C CA . PRO A 1 73 ? -8.810 1.086 10.482 1.00 85.81 73 PRO A CA 1
ATOM 553 C C . PRO A 1 73 ? -7.444 1.780 10.579 1.00 85.81 73 PRO A C 1
ATOM 555 O O . PRO A 1 73 ? -6.510 1.508 9.823 1.00 85.81 73 PRO A O 1
ATOM 558 N N . LEU A 1 74 ? -7.304 2.696 11.535 1.00 88.31 74 LEU A N 1
ATOM 559 C CA . LEU A 1 74 ? -6.061 3.434 11.739 1.00 88.31 74 LEU A CA 1
ATOM 560 C C . LEU A 1 74 ? -5.097 2.655 12.637 1.00 88.31 74 LEU A C 1
ATOM 562 O O . LEU A 1 74 ? -5.182 2.715 13.862 1.00 88.31 74 LEU A O 1
ATOM 566 N N . ASN A 1 75 ? -4.130 1.967 12.029 1.00 90.62 75 ASN A N 1
ATOM 567 C CA . ASN A 1 75 ? -3.007 1.373 12.759 1.00 90.62 75 ASN A CA 1
ATOM 568 C C . ASN A 1 75 ? -1.900 2.413 13.054 1.00 90.62 75 ASN A C 1
ATOM 570 O O . ASN A 1 75 ? -1.915 3.548 12.561 1.00 90.62 75 ASN A O 1
ATOM 574 N N . ALA A 1 76 ? -0.924 2.047 13.890 1.00 90.81 76 ALA A N 1
ATOM 575 C CA . ALA A 1 76 ? 0.163 2.949 14.279 1.00 90.81 76 ALA A CA 1
ATOM 576 C C . ALA A 1 76 ? 1.023 3.398 13.081 1.00 90.81 76 ALA A C 1
ATOM 578 O O . ALA A 1 76 ? 1.357 4.580 12.978 1.00 90.81 76 ALA A O 1
ATOM 579 N N . ALA A 1 77 ? 1.342 2.487 12.155 1.00 91.75 77 ALA A N 1
ATOM 580 C CA . ALA A 1 77 ? 2.157 2.785 10.978 1.00 91.75 77 ALA A CA 1
ATOM 581 C C . ALA A 1 77 ? 1.446 3.749 10.012 1.00 91.75 77 ALA A C 1
ATOM 583 O O . ALA A 1 77 ? 2.060 4.709 9.544 1.00 91.75 77 ALA A O 1
ATOM 584 N N . LEU A 1 78 ? 0.144 3.558 9.785 1.00 93.69 78 LEU A N 1
ATOM 585 C CA . LEU A 1 78 ? -0.694 4.422 8.957 1.00 93.69 78 LEU A CA 1
ATOM 586 C C . LEU A 1 78 ? -0.826 5.818 9.568 1.00 93.69 78 LEU A C 1
ATOM 588 O O . LEU A 1 78 ? -0.654 6.816 8.874 1.00 93.69 78 LEU A O 1
ATOM 592 N N . ASN A 1 79 ? -1.035 5.904 10.884 1.00 92.56 79 ASN A N 1
ATOM 593 C CA . ASN A 1 79 ? -1.069 7.181 11.596 1.00 92.56 79 ASN A CA 1
ATOM 594 C C . ASN A 1 79 ? 0.249 7.956 11.461 1.00 92.56 79 ASN A C 1
ATOM 596 O O . ASN A 1 79 ? 0.244 9.165 11.223 1.00 92.56 79 ASN A O 1
ATOM 600 N N . VAL A 1 80 ? 1.387 7.273 11.615 1.00 93.38 80 VAL A N 1
ATOM 601 C CA . VAL A 1 80 ? 2.709 7.893 11.451 1.00 93.38 80 VAL A CA 1
ATOM 602 C C . VAL A 1 80 ? 2.916 8.346 10.009 1.00 93.38 80 VAL A C 1
ATOM 604 O O . VAL A 1 80 ? 3.343 9.480 9.793 1.00 93.38 80 VAL A O 1
ATOM 607 N N . PHE A 1 81 ? 2.566 7.507 9.032 1.00 95.31 81 PHE A N 1
ATOM 608 C CA . PHE A 1 81 ? 2.613 7.838 7.611 1.00 95.31 81 PHE A CA 1
ATOM 609 C C . PHE A 1 81 ? 1.806 9.106 7.303 1.00 95.31 81 PHE A C 1
ATOM 611 O O . PHE A 1 81 ? 2.356 10.074 6.778 1.00 95.31 81 PHE A O 1
ATOM 618 N N . MET A 1 82 ? 0.536 9.146 7.713 1.00 94.44 82 MET A N 1
ATOM 619 C CA . MET A 1 82 ? -0.364 10.276 7.475 1.00 94.44 82 MET A CA 1
ATOM 620 C C . MET A 1 82 ? 0.183 11.576 8.068 1.00 94.44 82 MET A C 1
ATOM 622 O O . MET A 1 82 ? 0.246 12.597 7.382 1.00 94.44 82 MET A O 1
ATOM 626 N N . ARG A 1 83 ? 0.667 11.537 9.318 1.00 93.88 83 ARG A N 1
ATOM 627 C CA . ARG A 1 83 ? 1.260 12.712 9.979 1.00 93.88 83 ARG A CA 1
ATOM 628 C C . ARG A 1 83 ? 2.547 13.168 9.298 1.00 93.88 83 ARG A C 1
ATOM 630 O O . ARG A 1 83 ? 2.712 14.357 9.038 1.00 93.88 83 ARG A O 1
ATOM 637 N N . LYS A 1 84 ? 3.460 12.238 9.000 1.00 93.94 84 LYS A N 1
ATOM 638 C CA . LYS A 1 84 ? 4.772 12.548 8.410 1.00 93.94 84 LYS A CA 1
ATOM 639 C C . LYS A 1 84 ? 4.642 13.071 6.980 1.00 93.94 84 LYS A C 1
ATOM 641 O O . LYS A 1 84 ? 5.437 13.912 6.562 1.00 93.94 84 LYS A O 1
ATOM 646 N N . ARG A 1 85 ? 3.655 12.574 6.233 1.00 93.88 85 ARG A N 1
ATOM 647 C CA . ARG A 1 85 ? 3.451 12.883 4.812 1.00 93.88 85 ARG A CA 1
ATOM 648 C C . ARG A 1 85 ? 2.320 13.867 4.529 1.00 93.88 85 ARG A C 1
ATOM 650 O O . ARG A 1 85 ? 2.105 14.205 3.374 1.00 93.88 85 ARG A O 1
ATOM 657 N N . LYS A 1 86 ? 1.649 14.370 5.571 1.00 92.38 86 LYS A N 1
ATOM 658 C CA . LYS A 1 86 ? 0.542 15.337 5.474 1.00 92.38 86 LYS A CA 1
ATOM 659 C C . LYS A 1 86 ? -0.629 14.835 4.615 1.00 92.38 86 LYS A C 1
ATOM 661 O O . LYS A 1 86 ? -1.283 15.631 3.950 1.00 92.38 86 LYS A O 1
ATOM 666 N N . VAL A 1 87 ? -0.893 13.530 4.656 1.00 92.69 87 VAL A N 1
ATOM 667 C CA . VAL A 1 87 ? -2.077 12.922 4.032 1.00 92.69 87 VAL A CA 1
ATOM 668 C C . VAL A 1 87 ? -3.204 12.934 5.061 1.00 92.69 87 VAL A C 1
ATOM 670 O O . VAL A 1 87 ? -3.038 12.399 6.160 1.00 92.69 87 VAL A O 1
ATOM 673 N N . SER A 1 88 ? -4.328 13.575 4.742 1.00 92.25 88 SER A N 1
ATOM 674 C CA . SER A 1 88 ? -5.487 13.637 5.637 1.00 92.25 88 SER A CA 1
ATOM 675 C C . SER A 1 88 ? -6.348 12.376 5.537 1.00 92.25 88 SER A C 1
ATOM 677 O O . SER A 1 88 ? -6.303 11.641 4.550 1.00 92.25 88 SER A O 1
ATOM 679 N N . LEU A 1 89 ? -7.156 12.121 6.571 1.00 90.56 89 LEU A N 1
ATOM 680 C CA . LEU A 1 89 ? -8.112 11.011 6.548 1.00 90.56 89 LEU A CA 1
ATOM 681 C C . LEU A 1 89 ? -9.169 11.207 5.455 1.00 90.56 89 LEU A C 1
ATOM 683 O O . LEU A 1 89 ? -9.575 10.240 4.826 1.00 90.56 89 LEU A O 1
ATOM 687 N N . GLU A 1 90 ? -9.567 12.456 5.206 1.00 90.38 90 GLU A N 1
ATOM 688 C CA . GLU A 1 90 ? -10.517 12.820 4.150 1.00 90.38 90 GLU A CA 1
ATOM 689 C C . GLU A 1 90 ? -9.974 12.440 2.768 1.00 90.38 90 GLU A C 1
ATOM 691 O O . GLU A 1 90 ? -10.657 11.764 2.010 1.00 90.38 90 GLU A O 1
ATOM 696 N N . GLN A 1 91 ? -8.707 12.761 2.481 1.00 91.00 91 GLN A N 1
ATOM 697 C CA . GLN A 1 91 ? -8.051 12.372 1.226 1.00 91.00 91 GLN A CA 1
ATOM 698 C C . GLN A 1 91 ? -7.979 10.852 1.065 1.00 91.00 91 GLN A C 1
ATOM 700 O O . GLN A 1 91 ? -8.150 10.328 -0.032 1.00 91.00 91 GLN A O 1
ATOM 705 N N . LEU A 1 92 ? -7.730 10.133 2.160 1.00 91.31 92 LEU A N 1
ATOM 706 C CA . LEU A 1 92 ? -7.699 8.677 2.132 1.00 91.31 92 LEU A CA 1
ATOM 707 C C . LEU A 1 92 ? -9.101 8.082 1.909 1.00 91.31 92 LEU A C 1
ATOM 709 O O . LEU A 1 92 ? -9.226 7.106 1.177 1.00 91.31 92 LEU A O 1
ATOM 713 N N . GLY A 1 93 ? -10.142 8.687 2.486 1.00 90.75 93 GLY A N 1
ATOM 714 C CA . GLY A 1 93 ? -11.541 8.307 2.267 1.00 90.75 93 GLY A CA 1
ATOM 715 C C . GLY A 1 93 ? -12.063 8.640 0.866 1.00 90.75 93 GLY A C 1
ATOM 716 O O . GLY A 1 93 ? -12.916 7.927 0.357 1.00 90.75 93 GLY A O 1
ATOM 717 N N . GLU A 1 94 ? -11.534 9.675 0.210 1.00 91.12 94 GLU A N 1
ATOM 718 C CA . GLU A 1 94 ? -11.816 9.953 -1.209 1.00 91.12 94 GLU A CA 1
ATOM 719 C C . GLU A 1 94 ? -11.134 8.936 -2.139 1.00 91.12 94 GLU A C 1
ATOM 721 O O . GLU A 1 94 ? -11.648 8.618 -3.208 1.00 91.12 94 GLU A O 1
ATOM 726 N N . LEU A 1 95 ? -9.982 8.393 -1.732 1.00 91.81 95 LEU A N 1
ATOM 727 C CA . LEU A 1 95 ? -9.247 7.393 -2.504 1.00 91.81 95 LEU A CA 1
ATOM 728 C C . LEU A 1 95 ? -9.801 5.970 -2.330 1.00 91.81 95 LEU A C 1
ATOM 730 O 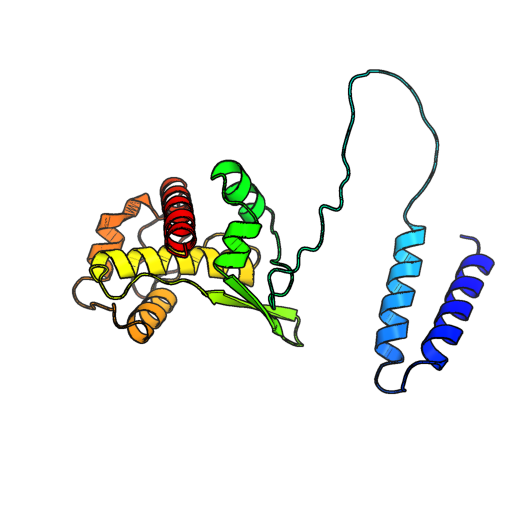O . LEU A 1 95 ? -9.681 5.165 -3.257 1.00 91.81 95 LEU A O 1
ATOM 734 N N . LEU A 1 96 ? -10.340 5.631 -1.155 1.00 93.38 96 LEU A N 1
ATOM 735 C CA . LEU A 1 96 ? -10.598 4.250 -0.746 1.00 93.38 96 LEU A CA 1
ATOM 736 C C . LEU A 1 96 ? -12.047 3.996 -0.344 1.00 93.38 96 LEU A C 1
ATOM 738 O O . LEU A 1 96 ? -12.679 4.782 0.352 1.00 93.38 96 LEU A O 1
ATOM 742 N N . TYR A 1 97 ? -12.505 2.797 -0.673 1.00 91.19 97 TYR A N 1
ATOM 743 C CA . TYR A 1 97 ? -13.685 2.174 -0.103 1.00 91.19 97 TYR A CA 1
ATOM 744 C C . TYR A 1 97 ? -13.256 0.966 0.736 1.00 91.19 97 TYR A C 1
ATOM 746 O O . TYR A 1 97 ? -12.531 0.095 0.249 1.00 91.19 97 TYR A O 1
ATOM 754 N N . VAL A 1 98 ? -13.680 0.927 1.999 1.00 90.75 98 VAL A N 1
ATOM 755 C CA . VAL A 1 98 ? -13.354 -0.147 2.945 1.00 90.75 98 VAL A CA 1
ATOM 756 C C . VAL A 1 98 ? -14.618 -0.932 3.270 1.00 90.75 98 VAL A C 1
ATOM 758 O O . VAL A 1 98 ? -15.633 -0.340 3.637 1.00 90.75 98 VAL A O 1
ATOM 761 N N . GLU A 1 99 ? -14.529 -2.253 3.138 1.00 90.88 99 GLU A N 1
ATOM 762 C CA . GLU A 1 99 ? -15.581 -3.213 3.466 1.00 90.88 99 GLU A CA 1
ATOM 763 C C . GLU A 1 99 ? -15.053 -4.210 4.503 1.00 90.88 99 GLU A C 1
ATOM 765 O O . GLU A 1 99 ? -14.010 -4.834 4.292 1.00 90.88 99 GLU A O 1
ATOM 770 N N . THR A 1 100 ? -15.774 -4.398 5.606 1.00 88.75 100 THR A N 1
ATOM 771 C CA . THR A 1 100 ? -15.498 -5.451 6.584 1.00 88.75 100 THR A CA 1
ATOM 772 C C . THR A 1 100 ? -16.505 -6.574 6.403 1.00 88.75 100 THR A C 1
ATOM 774 O O . THR A 1 100 ? -17.717 -6.382 6.488 1.00 88.75 100 THR A O 1
ATOM 777 N N . ASN A 1 101 ? -16.013 -7.785 6.157 1.00 86.75 101 ASN A N 1
ATOM 778 C CA . ASN A 1 101 ? -16.891 -8.940 6.024 1.00 86.75 101 ASN A CA 1
ATOM 779 C C . ASN A 1 101 ? -17.387 -9.444 7.397 1.00 86.75 101 ASN A C 1
ATOM 781 O O . ASN A 1 101 ? -16.893 -9.050 8.453 1.00 86.75 101 ASN A O 1
ATOM 785 N N . ALA A 1 102 ? -18.331 -10.390 7.393 1.00 81.00 102 ALA A N 1
ATOM 786 C CA . ALA A 1 102 ? -18.890 -10.980 8.617 1.00 81.00 102 ALA A CA 1
ATOM 787 C C . ALA A 1 102 ? -17.856 -11.701 9.517 1.00 81.00 102 ALA A C 1
ATOM 789 O O . ALA A 1 102 ? -18.145 -11.977 10.679 1.00 81.00 102 ALA A O 1
ATOM 790 N N . GLU A 1 103 ? -16.660 -12.003 8.999 1.00 83.81 103 GLU A N 1
ATOM 791 C CA . GLU A 1 103 ? -15.540 -12.601 9.741 1.00 83.81 103 GLU A CA 1
ATOM 792 C C . GLU A 1 103 ? -14.595 -11.543 10.340 1.00 83.81 103 GLU A C 1
ATOM 794 O O . GLU A 1 103 ? -13.580 -11.896 10.938 1.00 83.81 103 GLU A O 1
ATOM 799 N N . GLY A 1 104 ? -14.887 -10.251 10.157 1.00 81.62 104 GLY A N 1
ATOM 800 C CA . GLY A 1 104 ? -14.025 -9.152 10.591 1.00 81.62 104 GLY A CA 1
ATOM 801 C C . GLY A 1 104 ? -12.803 -8.924 9.696 1.00 81.62 104 GLY A C 1
ATOM 802 O O . GLY A 1 104 ? -11.895 -8.195 10.089 1.00 81.62 104 GLY A O 1
ATOM 803 N N . LYS A 1 105 ? -12.740 -9.539 8.505 1.00 86.81 105 LYS A N 1
ATOM 804 C CA . LYS A 1 105 ? -11.673 -9.274 7.531 1.00 86.81 105 LYS A CA 1
ATOM 805 C C . LYS A 1 105 ? -11.993 -8.016 6.749 1.00 86.81 105 LYS A C 1
ATOM 807 O O . LYS A 1 105 ? -13.078 -7.877 6.186 1.00 86.81 105 LYS A O 1
ATOM 812 N N . ILE A 1 106 ? -10.996 -7.152 6.684 1.00 89.69 106 ILE A N 1
ATOM 813 C CA . ILE A 1 106 ? -11.065 -5.859 6.025 1.00 89.69 106 ILE A CA 1
ATOM 814 C C . ILE A 1 106 ? -10.610 -6.037 4.584 1.00 89.69 106 ILE A C 1
ATOM 816 O O . ILE A 1 106 ? -9.581 -6.664 4.326 1.00 89.69 106 ILE A O 1
ATOM 820 N N . LYS A 1 107 ? -11.380 -5.483 3.653 1.00 91.12 107 LYS A N 1
ATOM 821 C CA . LYS A 1 107 ? -11.069 -5.456 2.232 1.00 91.12 107 LYS A CA 1
ATOM 822 C C . LYS A 1 107 ? -11.088 -4.023 1.731 1.00 91.12 107 LYS A C 1
ATOM 824 O O . LYS A 1 107 ? -12.031 -3.274 1.983 1.00 91.12 107 LYS A O 1
ATOM 829 N N . VAL A 1 108 ? -10.038 -3.647 1.013 1.00 92.25 108 VAL A N 1
ATOM 830 C CA . VAL A 1 108 ? -9.863 -2.291 0.492 1.00 92.25 108 VAL A CA 1
ATOM 831 C C . VAL A 1 108 ? -10.000 -2.282 -1.023 1.00 92.25 108 VAL A C 1
ATOM 833 O O . VAL A 1 108 ? -9.353 -3.052 -1.743 1.00 92.25 108 VAL A O 1
ATOM 836 N N . HIS A 1 109 ? -10.819 -1.352 -1.497 1.00 91.50 109 HIS A N 1
ATOM 837 C CA . HIS A 1 109 ? -11.059 -1.050 -2.898 1.00 91.50 109 HIS A CA 1
ATOM 838 C C . HIS A 1 109 ? -10.631 0.392 -3.195 1.00 91.50 109 HIS A C 1
ATOM 840 O O . HIS A 1 109 ? -10.886 1.293 -2.401 1.00 91.50 109 HIS A O 1
ATOM 846 N N . PHE A 1 110 ? -9.975 0.621 -4.334 1.00 92.44 110 PHE A N 1
ATOM 847 C CA . PHE A 1 110 ? -9.567 1.961 -4.761 1.00 92.44 110 PHE A CA 1
ATOM 848 C C . PHE A 1 110 ? -10.673 2.597 -5.607 1.00 92.44 110 PHE A C 1
ATOM 850 O O . PHE A 1 110 ? -11.090 2.020 -6.607 1.00 92.44 110 PHE A O 1
ATOM 857 N N . ILE A 1 111 ? -11.135 3.779 -5.204 1.00 91.62 111 ILE A N 1
ATOM 858 C CA . ILE A 1 111 ? -12.090 4.609 -5.954 1.00 91.62 111 ILE A CA 1
ATOM 859 C C . ILE A 1 111 ? -11.361 5.316 -7.102 1.00 91.62 111 ILE A C 1
ATOM 861 O O . ILE A 1 111 ? -11.871 5.402 -8.218 1.00 91.62 111 ILE A O 1
ATOM 865 N N . HIS A 1 112 ? -10.144 5.793 -6.828 1.00 89.31 112 HIS A N 1
ATOM 866 C CA . HIS A 1 112 ? -9.276 6.436 -7.808 1.00 89.31 112 HIS A CA 1
ATOM 867 C C . HIS A 1 112 ? -8.027 5.589 -8.058 1.00 89.31 112 HIS A C 1
ATOM 869 O O . HIS A 1 112 ? -7.355 5.148 -7.125 1.00 89.31 112 HIS A O 1
ATOM 875 N N . THR A 1 113 ? -7.711 5.375 -9.332 1.00 91.75 113 THR A N 1
ATOM 876 C CA . THR A 1 113 ? -6.619 4.512 -9.800 1.00 91.75 113 THR A CA 1
ATOM 877 C C . THR A 1 113 ? -5.745 5.267 -10.812 1.00 91.75 113 THR A C 1
ATOM 879 O O . THR A 1 113 ? -6.121 6.355 -11.260 1.00 91.75 113 THR A O 1
ATOM 882 N N . PRO A 1 114 ? -4.541 4.765 -11.154 1.00 91.00 114 PRO A N 1
ATOM 883 C CA . PRO A 1 114 ? -3.730 5.374 -12.204 1.00 91.00 114 PRO A CA 1
ATOM 884 C C . PRO A 1 114 ? -4.499 5.459 -13.533 1.00 91.00 114 PRO A C 1
ATOM 886 O O . PRO A 1 114 ? -5.070 4.468 -13.975 1.00 91.00 114 PRO A O 1
ATOM 889 N N . ASP A 1 115 ? -4.449 6.616 -14.199 1.00 87.81 115 ASP A N 1
ATOM 890 C CA . ASP A 1 115 ? -5.049 6.801 -15.529 1.00 87.81 115 ASP A CA 1
ATOM 891 C C . ASP A 1 115 ? -4.440 5.822 -16.551 1.00 87.81 115 ASP A C 1
ATOM 893 O O . ASP A 1 115 ? -3.223 5.597 -16.553 1.00 87.81 115 ASP A O 1
ATOM 897 N N . HIS A 1 116 ? -5.265 5.311 -17.465 1.00 84.50 116 HIS A N 1
ATOM 898 C CA . HIS A 1 116 ? -4.877 4.485 -18.606 1.00 84.50 116 HIS A CA 1
ATOM 899 C C . HIS A 1 116 ? -3.862 5.162 -19.539 1.00 84.50 116 HIS A C 1
ATOM 901 O O . HIS A 1 116 ? -3.159 4.475 -20.278 1.00 84.50 116 HIS A O 1
ATOM 907 N N . THR A 1 117 ? -3.735 6.494 -19.512 1.00 88.44 117 THR A N 1
ATOM 908 C CA . THR A 1 117 ? -2.676 7.195 -20.262 1.00 88.44 117 THR A CA 1
ATOM 909 C C . THR A 1 117 ? -1.297 7.103 -19.601 1.00 88.44 117 THR A C 1
ATOM 911 O O . THR A 1 117 ? -0.298 7.533 -20.182 1.00 88.44 117 THR A O 1
ATOM 914 N N . THR A 1 118 ? -1.214 6.607 -18.364 1.00 91.44 118 THR A N 1
ATOM 915 C CA . THR A 1 118 ? 0.051 6.465 -17.637 1.00 91.44 118 THR A CA 1
ATOM 916 C C . THR A 1 118 ? 0.916 5.401 -18.314 1.00 91.44 118 THR A C 1
ATOM 918 O O . THR A 1 118 ? 0.447 4.284 -18.526 1.00 91.44 118 THR A O 1
ATOM 921 N N . PRO A 1 119 ? 2.201 5.676 -18.611 1.00 94.00 119 PRO A N 1
ATOM 922 C CA . PRO A 1 119 ? 3.086 4.663 -19.175 1.00 94.00 119 PRO A CA 1
ATOM 923 C C . PRO A 1 119 ? 3.135 3.410 -18.295 1.00 94.00 119 PRO A C 1
ATOM 925 O O . PRO A 1 119 ? 3.334 3.525 -17.084 1.00 94.00 119 PRO A O 1
ATOM 928 N N . ASN A 1 120 ? 3.038 2.222 -18.899 1.00 93.06 120 ASN A N 1
ATOM 929 C CA . ASN A 1 120 ? 2.965 0.937 -18.184 1.00 93.06 120 ASN A CA 1
ATOM 930 C C . ASN A 1 120 ? 4.035 0.780 -17.095 1.00 93.06 120 ASN A C 1
ATOM 932 O O . ASN A 1 120 ? 3.742 0.330 -15.992 1.00 93.06 120 ASN A O 1
ATOM 936 N N . ALA A 1 121 ? 5.271 1.205 -17.373 1.00 92.62 121 ALA A N 1
ATOM 937 C CA . ALA A 1 121 ? 6.360 1.148 -16.401 1.00 92.62 121 ALA A CA 1
ATOM 938 C C . ALA A 1 121 ? 6.077 1.969 -15.134 1.00 92.62 121 ALA A C 1
ATOM 940 O O . ALA A 1 121 ? 6.396 1.534 -14.033 1.00 92.62 121 ALA A O 1
ATOM 941 N N . THR A 1 122 ? 5.472 3.146 -15.283 1.00 93.25 122 THR A N 1
ATOM 942 C CA . THR A 1 122 ? 5.083 4.008 -14.165 1.00 93.25 122 THR A CA 1
ATOM 943 C C . THR A 1 122 ? 3.823 3.481 -13.483 1.00 93.25 122 THR A C 1
ATOM 945 O O . THR A 1 122 ? 3.781 3.435 -12.256 1.00 93.25 122 THR A O 1
ATOM 948 N N . ALA A 1 123 ? 2.837 3.016 -14.257 1.00 94.56 123 ALA A N 1
ATOM 949 C CA . ALA A 1 123 ? 1.602 2.441 -13.729 1.00 94.56 123 ALA A CA 1
ATOM 950 C C . ALA A 1 123 ? 1.873 1.225 -12.827 1.00 94.56 123 ALA A C 1
ATOM 952 O O . ALA A 1 123 ? 1.331 1.153 -11.730 1.00 94.56 123 ALA A O 1
ATOM 953 N N . GLN A 1 124 ? 2.784 0.326 -13.219 1.00 94.94 124 GLN A N 1
ATOM 954 C CA . GLN A 1 124 ? 3.187 -0.824 -12.395 1.00 94.94 124 GLN A CA 1
ATOM 955 C C . GLN A 1 124 ? 3.750 -0.410 -11.031 1.00 94.94 124 GLN A C 1
ATOM 957 O O . GLN A 1 124 ? 3.485 -1.057 -10.019 1.00 94.94 124 GLN A O 1
ATOM 962 N N . ILE A 1 125 ? 4.516 0.682 -10.986 1.00 95.94 125 ILE A N 1
ATOM 963 C CA . ILE A 1 125 ? 5.075 1.196 -9.734 1.00 95.94 125 ILE A CA 1
ATOM 964 C C . ILE A 1 125 ? 3.987 1.849 -8.893 1.00 95.94 125 ILE A C 1
ATOM 966 O O . ILE A 1 125 ? 3.909 1.583 -7.699 1.00 95.94 125 ILE A O 1
ATOM 970 N N . TYR A 1 126 ? 3.101 2.635 -9.494 1.00 96.25 126 TYR A N 1
ATOM 971 C CA . TYR A 1 126 ? 1.955 3.201 -8.786 1.00 96.25 126 TYR A CA 1
ATOM 972 C C . TYR A 1 126 ? 1.057 2.124 -8.180 1.00 96.25 126 TYR A C 1
ATOM 974 O O . TYR A 1 126 ? 0.737 2.201 -6.995 1.00 96.25 126 TYR A O 1
ATOM 982 N N . TRP A 1 127 ? 0.759 1.065 -8.930 1.00 96.25 127 TRP A N 1
ATOM 983 C CA . TRP A 1 127 ? 0.049 -0.093 -8.401 1.00 96.25 127 TRP A CA 1
ATOM 984 C C . TRP A 1 127 ? 0.806 -0.785 -7.273 1.00 96.25 127 TRP A C 1
ATOM 986 O O . TRP A 1 127 ? 0.186 -1.172 -6.290 1.00 96.25 127 TRP A O 1
ATOM 996 N N . SER A 1 128 ? 2.137 -0.873 -7.341 1.00 96.25 128 SER A N 1
ATOM 997 C CA . SER A 1 128 ? 2.933 -1.422 -6.237 1.00 96.25 128 SER A CA 1
ATOM 998 C C . SER A 1 128 ? 2.840 -0.590 -4.950 1.00 96.25 128 SER A C 1
ATOM 1000 O O . SER A 1 128 ? 2.750 -1.150 -3.859 1.00 96.25 128 SER A O 1
ATOM 1002 N N . LEU A 1 129 ? 2.796 0.742 -5.066 1.00 97.19 129 LEU A N 1
ATOM 1003 C CA . LEU A 1 129 ? 2.652 1.648 -3.925 1.00 97.19 129 LEU A CA 1
ATOM 1004 C C . LEU A 1 129 ? 1.250 1.539 -3.312 1.00 97.19 129 LEU A C 1
ATOM 1006 O O . LEU A 1 129 ? 1.121 1.398 -2.094 1.00 97.19 129 LEU A O 1
ATOM 1010 N N . LEU A 1 130 ? 0.209 1.550 -4.153 1.00 97.00 130 LEU A N 1
ATOM 1011 C CA . LEU A 1 130 ? -1.176 1.354 -3.719 1.00 97.00 130 LEU A CA 1
ATOM 1012 C C . LEU A 1 130 ? -1.367 -0.024 -3.078 1.00 97.00 130 LEU A C 1
ATOM 1014 O O . LEU A 1 130 ? -2.005 -0.133 -2.037 1.00 97.00 130 LEU A O 1
ATOM 1018 N N . TYR A 1 131 ? -0.747 -1.069 -3.625 1.00 96.25 131 TYR A N 1
ATOM 1019 C CA . TYR A 1 131 ? -0.773 -2.400 -3.024 1.00 96.25 131 TYR A CA 1
ATOM 1020 C C . TYR A 1 131 ? -0.182 -2.396 -1.608 1.00 96.25 131 TYR A C 1
ATOM 1022 O O . TYR A 1 131 ? -0.768 -2.971 -0.696 1.00 96.25 131 TYR A O 1
ATOM 1030 N N . GLY A 1 132 ? 0.930 -1.683 -1.397 1.00 96.31 132 GLY A N 1
ATOM 1031 C CA . GLY A 1 132 ? 1.515 -1.501 -0.067 1.00 96.31 132 GLY A CA 1
ATOM 1032 C C . GLY A 1 132 ? 0.570 -0.812 0.920 1.00 96.31 132 GLY A C 1
ATOM 1033 O O . GLY A 1 132 ? 0.474 -1.228 2.075 1.00 96.31 132 GLY A O 1
ATOM 1034 N N . LEU A 1 133 ? -0.158 0.215 0.470 1.00 96.56 133 LEU A N 1
ATOM 1035 C CA . LEU A 1 133 ? -1.190 0.882 1.271 1.00 96.56 133 LEU A CA 1
ATOM 1036 C C . LEU A 1 133 ? -2.333 -0.075 1.624 1.00 96.56 133 LEU A C 1
ATOM 1038 O O . LEU A 1 133 ? -2.723 -0.165 2.787 1.00 96.56 133 LEU A O 1
ATOM 1042 N N . LYS A 1 134 ? -2.832 -0.817 0.633 1.00 95.38 134 LYS A N 1
ATOM 1043 C CA . LYS A 1 134 ? -3.874 -1.829 0.814 1.00 95.38 134 LYS A CA 1
ATOM 1044 C C . LYS A 1 134 ? -3.456 -2.869 1.852 1.00 95.38 134 LYS A C 1
ATOM 1046 O O . LYS A 1 134 ? -4.181 -3.079 2.817 1.00 95.38 134 LYS A O 1
ATOM 1051 N N . ALA A 1 135 ? -2.261 -3.443 1.718 1.00 94.62 135 ALA A N 1
ATOM 1052 C CA . ALA A 1 135 ? -1.746 -4.440 2.653 1.00 94.62 135 ALA A CA 1
ATOM 1053 C C . ALA A 1 135 ? -1.642 -3.902 4.091 1.00 94.62 135 ALA A C 1
ATOM 1055 O O . ALA A 1 135 ? -2.006 -4.598 5.040 1.00 94.62 135 ALA A O 1
ATOM 1056 N N . ASN A 1 136 ? -1.194 -2.653 4.262 1.00 95.44 136 ASN A N 1
ATOM 1057 C CA . ASN A 1 136 ? -1.134 -2.007 5.574 1.00 95.44 136 ASN A CA 1
ATOM 1058 C C . ASN A 1 136 ? -2.527 -1.885 6.219 1.00 95.44 136 ASN A C 1
ATOM 1060 O O . ASN A 1 136 ? -2.668 -2.168 7.409 1.00 95.44 136 ASN A O 1
ATOM 1064 N N . ILE A 1 137 ? -3.545 -1.493 5.450 1.00 94.06 137 ILE A N 1
ATOM 1065 C CA . ILE A 1 137 ? -4.913 -1.311 5.954 1.00 94.06 137 ILE A CA 1
ATOM 1066 C C . ILE A 1 137 ? -5.578 -2.664 6.244 1.00 94.06 137 ILE A C 1
ATOM 1068 O O . ILE A 1 137 ? -6.172 -2.831 7.305 1.00 94.06 137 ILE A O 1
ATOM 1072 N N . GLU A 1 138 ? -5.449 -3.639 5.342 1.00 92.56 138 GLU A N 1
ATOM 1073 C CA . GLU A 1 138 ? -6.099 -4.952 5.471 1.00 92.56 138 GLU A CA 1
ATOM 1074 C C . GLU A 1 138 ? -5.466 -5.821 6.563 1.00 92.56 138 GLU A C 1
ATOM 1076 O O . GLU A 1 138 ? -6.165 -6.556 7.257 1.00 92.56 138 GLU A O 1
ATOM 1081 N N . SER A 1 139 ? -4.141 -5.740 6.728 1.00 89.94 139 SER A N 1
ATOM 1082 C CA . SER A 1 139 ? -3.393 -6.599 7.661 1.00 89.94 139 SER A CA 1
ATOM 1083 C C . SER A 1 139 ? -2.975 -5.892 8.955 1.00 89.94 139 SER A C 1
ATOM 1085 O O . SER A 1 139 ? -2.460 -6.539 9.862 1.00 89.94 139 SER A O 1
ATOM 1087 N N . GLY A 1 140 ? -3.134 -4.566 9.047 1.00 85.31 140 GLY A N 1
ATOM 1088 C CA . GLY A 1 140 ? -2.754 -3.773 10.225 1.00 85.31 140 GLY A CA 1
ATOM 1089 C C . GLY A 1 140 ? -1.242 -3.647 10.474 1.00 85.31 140 GLY A C 1
ATOM 1090 O O . GLY A 1 140 ? -0.843 -3.248 11.568 1.00 85.31 140 GLY A O 1
ATOM 1091 N N . GLY A 1 141 ? -0.408 -4.010 9.493 1.00 88.19 141 GLY A N 1
ATOM 1092 C CA . GLY A 1 141 ? 1.047 -4.159 9.626 1.00 88.19 141 GLY A CA 1
ATOM 1093 C C . GLY A 1 141 ? 1.859 -3.110 8.863 1.00 88.19 141 GLY A C 1
ATOM 1094 O O . GLY A 1 141 ? 1.512 -1.938 8.827 1.00 88.19 141 GLY A O 1
ATOM 1095 N N . ASP A 1 142 ? 2.964 -3.520 8.245 1.00 92.94 142 ASP A N 1
ATOM 1096 C CA . ASP A 1 142 ? 3.788 -2.644 7.403 1.00 92.94 142 ASP A CA 1
ATOM 1097 C C . ASP A 1 142 ? 3.174 -2.422 6.006 1.00 92.94 142 ASP A C 1
ATOM 1099 O O . ASP A 1 142 ? 2.292 -3.156 5.563 1.00 92.94 142 ASP A O 1
ATOM 1103 N N . PHE A 1 143 ? 3.689 -1.430 5.273 1.00 96.00 143 PHE A N 1
ATOM 1104 C CA . PHE A 1 143 ? 3.380 -1.219 3.853 1.00 96.00 143 PHE A CA 1
ATOM 1105 C C . PHE A 1 143 ? 4.076 -2.275 2.988 1.00 96.00 143 PHE A C 1
ATOM 1107 O O . PHE A 1 143 ? 5.138 -2.013 2.419 1.00 96.00 143 PHE A O 1
ATOM 1114 N N . LEU A 1 144 ? 3.527 -3.489 2.958 1.00 96.00 144 LEU A N 1
ATOM 1115 C CA . LEU A 1 144 ? 4.123 -4.648 2.296 1.00 96.00 144 LEU A CA 1
ATOM 1116 C C . LEU A 1 144 ? 3.705 -4.752 0.831 1.00 96.00 144 LEU A C 1
ATOM 1118 O O . LEU A 1 144 ? 2.526 -4.728 0.495 1.00 96.00 144 LEU A O 1
ATOM 1122 N N . VAL A 1 145 ? 4.691 -4.938 -0.038 1.00 96.31 145 VAL A N 1
ATOM 1123 C CA . VAL A 1 145 ? 4.507 -5.106 -1.476 1.00 96.31 145 VAL A CA 1
ATOM 1124 C C . VAL A 1 145 ? 4.875 -6.530 -1.853 1.00 96.31 145 VAL A C 1
ATOM 1126 O O . VAL A 1 145 ? 6.050 -6.905 -1.829 1.00 96.31 145 VAL A O 1
ATOM 1129 N N . ASP A 1 146 ? 3.860 -7.317 -2.201 1.00 94.81 146 ASP A N 1
ATOM 1130 C CA . ASP A 1 146 ? 4.040 -8.639 -2.788 1.00 94.81 146 ASP A CA 1
ATOM 1131 C C . ASP A 1 146 ? 4.130 -8.518 -4.321 1.00 94.81 146 ASP A C 1
ATOM 1133 O O . ASP A 1 146 ? 3.166 -8.083 -4.956 1.00 94.81 146 ASP A O 1
ATOM 1137 N N . PRO A 1 147 ? 5.264 -8.872 -4.949 1.00 92.00 147 PRO A N 1
ATOM 1138 C CA . PRO A 1 147 ? 5.423 -8.758 -6.396 1.00 92.00 147 PRO A CA 1
ATOM 1139 C C . PRO A 1 147 ? 4.455 -9.640 -7.196 1.00 92.00 147 PRO A C 1
ATOM 1141 O O . PRO A 1 147 ? 4.168 -9.302 -8.346 1.00 92.00 147 PRO A O 1
ATOM 1144 N N . GLU A 1 148 ? 3.961 -10.745 -6.631 1.00 94.06 148 GLU A N 1
ATOM 1145 C CA . GLU A 1 148 ? 2.966 -11.589 -7.302 1.00 94.06 148 GLU A CA 1
ATOM 1146 C C . GLU A 1 148 ? 1.571 -10.960 -7.231 1.00 94.06 148 GLU A C 1
ATOM 1148 O O . GLU A 1 148 ? 0.950 -10.767 -8.276 1.00 94.06 148 GLU A O 1
ATOM 1153 N N . GLY A 1 149 ? 1.137 -10.493 -6.057 1.00 93.88 149 GLY A N 1
ATOM 1154 C CA . GLY A 1 149 ? -0.095 -9.710 -5.938 1.00 93.88 149 GLY A CA 1
ATOM 1155 C C . GLY A 1 149 ? -0.101 -8.457 -6.824 1.00 93.88 149 GLY A C 1
ATOM 1156 O O . GLY A 1 149 ? -1.076 -8.187 -7.524 1.00 93.88 149 GLY A O 1
ATOM 1157 N N . VAL A 1 150 ? 1.015 -7.721 -6.902 1.00 94.75 150 VAL A N 1
ATOM 1158 C CA . VAL A 1 150 ? 1.123 -6.569 -7.819 1.00 94.75 150 VAL A CA 1
ATOM 1159 C C . VAL A 1 150 ? 1.051 -7.001 -9.281 1.00 94.75 150 VAL A C 1
ATOM 1161 O O . VAL A 1 150 ? 0.466 -6.293 -10.098 1.00 94.75 150 VAL A O 1
ATOM 1164 N N . ARG A 1 151 ? 1.632 -8.151 -9.639 1.00 94.75 151 ARG A N 1
ATOM 1165 C CA . ARG A 1 151 ? 1.545 -8.688 -11.001 1.00 94.75 151 ARG A CA 1
ATOM 1166 C C . ARG A 1 151 ? 0.099 -8.972 -11.390 1.00 94.75 151 ARG A C 1
ATOM 1168 O O . ARG A 1 151 ? -0.266 -8.660 -12.519 1.00 94.75 151 ARG A O 1
ATOM 1175 N N . GLU A 1 152 ? -0.680 -9.578 -10.503 1.00 95.50 152 GLU A N 1
ATOM 1176 C CA . GLU A 1 152 ? -2.099 -9.864 -10.740 1.00 95.50 152 GLU A CA 1
ATOM 1177 C C . GLU A 1 152 ? -2.884 -8.571 -10.945 1.00 95.50 152 GLU A C 1
ATOM 1179 O O . GLU A 1 152 ? -3.476 -8.392 -12.005 1.00 95.50 152 GLU A O 1
ATOM 1184 N N . VAL A 1 153 ? -2.734 -7.604 -10.037 1.00 94.06 153 VAL A N 1
ATOM 1185 C CA . VAL A 1 153 ? -3.371 -6.285 -10.174 1.00 94.06 153 VAL A CA 1
ATOM 1186 C C . VAL A 1 153 ? -2.976 -5.605 -11.488 1.00 94.06 153 VAL A C 1
ATOM 1188 O O . VAL A 1 153 ? -3.823 -5.105 -12.216 1.00 94.06 153 VAL A O 1
ATOM 1191 N N . CYS A 1 154 ? -1.696 -5.632 -11.866 1.00 94.19 154 CYS A N 1
ATOM 1192 C CA . CYS A 1 154 ? -1.259 -5.028 -13.126 1.00 94.19 154 CYS A CA 1
ATOM 1193 C C . CYS A 1 154 ? -1.836 -5.732 -14.365 1.00 94.19 154 CYS A C 1
ATOM 1195 O O . CYS A 1 154 ? -1.955 -5.097 -15.415 1.00 94.19 154 CYS A O 1
ATOM 1197 N N . LYS A 1 155 ? -2.127 -7.038 -14.292 1.00 95.25 155 LYS A N 1
ATOM 1198 C CA . LYS A 1 155 ? -2.769 -7.778 -15.388 1.00 95.25 155 LYS A CA 1
ATOM 1199 C C . LYS A 1 155 ? -4.235 -7.387 -15.505 1.00 95.25 155 LYS A C 1
ATOM 1201 O O . LYS A 1 155 ? -4.672 -7.109 -16.618 1.00 95.25 155 LYS A O 1
ATOM 1206 N N . ASP A 1 156 ? -4.936 -7.327 -14.379 1.00 94.12 156 ASP A N 1
ATOM 1207 C CA . ASP A 1 156 ? -6.349 -6.945 -14.319 1.00 94.12 156 ASP A CA 1
ATOM 1208 C C . ASP A 1 156 ? -6.555 -5.516 -14.843 1.00 94.12 156 ASP A C 1
ATOM 1210 O O . ASP A 1 156 ? -7.479 -5.247 -15.605 1.00 94.12 156 ASP A O 1
ATOM 1214 N N . GLU A 1 157 ? -5.612 -4.628 -14.532 1.00 92.50 157 GLU A N 1
ATOM 1215 C CA . GLU A 1 157 ? -5.620 -3.215 -14.927 1.00 92.50 157 GLU A CA 1
ATOM 1216 C C . GLU A 1 157 ? -4.980 -2.964 -16.307 1.00 92.50 157 GLU A C 1
ATOM 1218 O O . GLU A 1 157 ? -4.831 -1.822 -16.744 1.00 92.50 157 GLU A O 1
ATOM 1223 N N . GLY A 1 158 ? -4.547 -4.019 -17.007 1.00 92.81 158 GLY A N 1
ATOM 1224 C CA . GLY A 1 158 ? -4.02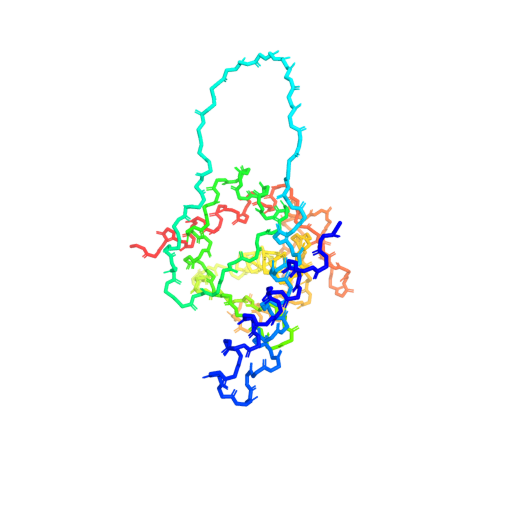0 -3.935 -18.373 1.00 92.81 158 GLY A CA 1
ATOM 1225 C C . GLY A 1 158 ? -2.664 -3.229 -18.527 1.00 92.81 158 GLY A C 1
ATOM 1226 O O . GLY A 1 158 ? -2.274 -2.902 -19.647 1.00 92.81 158 GLY A O 1
ATOM 1227 N N . CYS A 1 159 ? -1.917 -3.006 -17.440 1.00 93.19 159 CYS A N 1
ATOM 1228 C CA . CYS A 1 159 ? -0.611 -2.330 -17.463 1.00 93.19 159 CYS A CA 1
ATOM 1229 C C . CYS A 1 159 ? 0.592 -3.280 -17.297 1.00 93.19 159 CYS A C 1
ATOM 1231 O O . CYS A 1 159 ? 1.747 -2.838 -17.249 1.00 93.19 159 CYS A O 1
ATOM 1233 N N . TYR A 1 160 ? 0.356 -4.593 -17.208 1.00 94.56 160 TYR A N 1
ATOM 1234 C CA . TYR A 1 160 ? 1.409 -5.593 -17.040 1.00 94.56 160 TYR A CA 1
ATOM 1235 C C . TYR A 1 160 ? 2.287 -5.760 -18.292 1.00 94.56 160 TYR A C 1
ATOM 1237 O O . TYR A 1 160 ? 1.819 -6.072 -19.382 1.00 94.56 160 TYR A O 1
ATOM 1245 N N . ASP A 1 161 ? 3.598 -5.626 -18.097 1.00 92.12 161 ASP A N 1
ATOM 1246 C CA . ASP A 1 161 ? 4.641 -5.854 -19.098 1.00 92.12 161 ASP A CA 1
ATOM 1247 C C . ASP A 1 161 ? 5.637 -6.871 -18.538 1.00 92.12 161 ASP A C 1
ATOM 1249 O O . ASP A 1 161 ? 6.517 -6.528 -17.746 1.00 92.12 161 ASP A O 1
ATOM 1253 N N . ALA A 1 162 ? 5.503 -8.129 -18.958 1.00 89.31 162 ALA A N 1
ATOM 1254 C CA . ALA A 1 162 ? 6.331 -9.228 -18.471 1.00 89.31 162 ALA A CA 1
ATOM 1255 C C . ALA A 1 162 ? 7.836 -9.013 -18.716 1.00 89.31 162 ALA A C 1
ATOM 1257 O O . ALA A 1 162 ? 8.655 -9.374 -17.869 1.00 89.31 162 ALA A O 1
ATOM 1258 N N . GLY A 1 163 ? 8.209 -8.413 -19.851 1.00 90.06 163 GLY A N 1
ATOM 1259 C CA . GLY A 1 163 ? 9.610 -8.226 -20.239 1.00 90.06 163 GLY A CA 1
ATOM 1260 C C . GLY A 1 163 ? 10.318 -7.134 -19.436 1.00 90.06 163 GLY A C 1
ATOM 1261 O O . GLY A 1 163 ? 11.547 -7.162 -19.291 1.00 90.06 163 GLY A O 1
ATOM 1262 N N . ASN A 1 164 ? 9.547 -6.186 -18.897 1.00 91.94 164 ASN A N 1
ATOM 1263 C CA . ASN A 1 164 ? 10.077 -5.042 -18.163 1.00 91.94 164 ASN A CA 1
ATOM 1264 C C . ASN A 1 164 ? 9.686 -4.997 -16.684 1.00 91.94 164 ASN A C 1
ATOM 1266 O O . ASN A 1 164 ? 10.306 -4.231 -15.955 1.00 91.94 164 ASN A O 1
ATOM 1270 N N . PHE A 1 165 ? 8.769 -5.843 -16.202 1.00 91.69 165 PHE A N 1
ATOM 1271 C CA . PHE A 1 165 ? 8.283 -5.819 -14.816 1.00 91.69 165 PHE A CA 1
ATOM 1272 C C . PHE A 1 165 ? 9.427 -5.783 -13.793 1.00 91.69 165 PHE A C 1
ATOM 1274 O O . PHE A 1 165 ? 9.598 -4.803 -13.075 1.00 91.69 165 PHE A O 1
ATOM 1281 N N . ALA A 1 166 ? 10.306 -6.790 -13.795 1.00 91.50 166 ALA A N 1
ATOM 1282 C CA . ALA A 1 166 ? 11.436 -6.844 -12.863 1.00 91.50 166 ALA A CA 1
ATOM 1283 C C . ALA A 1 166 ? 12.429 -5.676 -13.045 1.00 91.50 166 ALA A C 1
ATOM 1285 O O . ALA A 1 166 ? 13.026 -5.203 -12.077 1.00 91.50 166 ALA A O 1
ATOM 1286 N N . LYS A 1 167 ? 12.602 -5.183 -14.280 1.00 93.38 167 LYS A N 1
ATOM 1287 C CA . LYS A 1 167 ? 13.466 -4.026 -14.564 1.00 93.38 167 LYS A CA 1
ATOM 1288 C C . LYS A 1 167 ? 12.879 -2.741 -13.985 1.00 93.38 167 LYS A C 1
ATOM 1290 O O . LYS A 1 167 ? 13.638 -1.917 -13.483 1.00 93.38 167 LYS A O 1
ATOM 1295 N N . ASN A 1 168 ? 11.556 -2.591 -14.016 1.00 92.69 168 ASN A N 1
ATOM 1296 C CA . ASN A 1 168 ? 10.861 -1.449 -13.436 1.00 92.69 168 ASN A CA 1
ATOM 1297 C C . ASN A 1 168 ? 11.074 -1.425 -11.919 1.00 92.69 168 ASN A C 1
ATOM 1299 O O . ASN A 1 168 ? 11.554 -0.421 -11.406 1.00 92.69 168 ASN A O 1
ATOM 1303 N N . PHE A 1 169 ? 10.876 -2.540 -11.210 1.00 92.12 169 PHE A N 1
ATOM 1304 C CA . PHE A 1 169 ? 11.168 -2.606 -9.767 1.00 92.12 169 PHE A CA 1
ATOM 1305 C C . PHE A 1 169 ? 12.623 -2.276 -9.429 1.00 92.12 169 PHE A C 1
ATOM 1307 O O . PHE A 1 169 ? 12.881 -1.575 -8.456 1.00 92.12 169 PHE A O 1
ATOM 1314 N N . LYS A 1 170 ? 13.576 -2.721 -10.255 1.00 93.12 170 LYS A N 1
ATOM 1315 C CA . LYS A 1 170 ? 14.990 -2.370 -10.078 1.00 93.12 170 LYS A CA 1
ATOM 1316 C C . LYS A 1 170 ? 15.261 -0.878 -10.309 1.00 93.12 170 LYS A C 1
ATOM 1318 O O . LYS A 1 170 ? 16.072 -0.288 -9.611 1.00 93.12 170 LYS A O 1
ATOM 1323 N N . ARG A 1 171 ? 14.584 -0.248 -11.273 1.00 94.00 171 ARG A N 1
ATOM 1324 C CA . ARG A 1 171 ? 14.715 1.196 -11.537 1.00 94.00 171 ARG A CA 1
ATOM 1325 C C . ARG A 1 171 ? 14.239 2.047 -10.357 1.00 94.00 171 ARG A C 1
ATOM 1327 O O . ARG A 1 171 ? 14.790 3.119 -10.131 1.00 94.00 171 ARG A O 1
ATOM 1334 N N . TYR A 1 172 ? 13.233 1.569 -9.632 1.00 93.38 172 TYR A N 1
ATOM 1335 C CA . TYR A 1 172 ? 12.663 2.226 -8.456 1.00 93.38 172 TYR A CA 1
ATOM 1336 C C . TYR A 1 172 ? 13.059 1.503 -7.164 1.00 93.38 172 TYR A C 1
ATOM 1338 O O . TYR A 1 172 ? 12.285 1.451 -6.213 1.00 93.38 172 TYR A O 1
ATOM 1346 N N . GLU A 1 173 ? 14.269 0.937 -7.120 1.00 93.81 173 GLU A N 1
ATOM 1347 C CA . GLU A 1 173 ? 14.743 0.150 -5.977 1.00 93.81 173 GLU A CA 1
ATOM 1348 C C . GLU A 1 173 ? 14.719 0.929 -4.663 1.00 93.81 173 GLU A C 1
ATOM 1350 O O . GLU A 1 173 ? 14.421 0.353 -3.622 1.00 93.81 173 GLU A O 1
ATOM 1355 N N . THR A 1 174 ? 14.942 2.244 -4.721 1.00 96.50 174 THR A N 1
ATOM 1356 C CA . THR A 1 174 ? 14.915 3.124 -3.551 1.00 96.50 174 THR A CA 1
ATOM 1357 C C . THR A 1 174 ? 13.543 3.226 -2.908 1.00 96.50 174 THR A C 1
ATOM 1359 O O . THR A 1 174 ? 13.473 3.669 -1.773 1.00 96.50 174 THR A O 1
ATOM 1362 N N . TYR A 1 175 ? 12.453 2.825 -3.575 1.00 96.94 175 TYR A N 1
ATOM 1363 C CA . TYR A 1 175 ? 11.103 2.844 -2.997 1.00 96.94 175 TYR A CA 1
ATOM 1364 C C . TYR A 1 175 ? 10.830 1.653 -2.077 1.00 96.94 175 TYR A C 1
ATOM 1366 O O . TYR A 1 175 ? 9.851 1.650 -1.330 1.00 96.94 175 TYR A O 1
ATOM 1374 N N . PHE A 1 176 ? 11.698 0.648 -2.096 1.00 96.50 176 PHE A N 1
ATOM 1375 C CA . PHE A 1 176 ? 11.532 -0.582 -1.340 1.00 96.50 176 PHE A CA 1
ATOM 1376 C C . PHE A 1 176 ? 12.732 -0.772 -0.416 1.00 96.50 176 PHE A C 1
ATOM 1378 O O . PHE A 1 176 ? 13.852 -0.395 -0.748 1.00 96.50 176 PHE A O 1
ATOM 1385 N N . LYS A 1 177 ? 12.531 -1.390 0.753 1.00 95.06 177 LYS A N 1
ATOM 1386 C CA . LYS A 1 177 ? 13.663 -1.747 1.631 1.00 95.06 177 LYS A CA 1
ATOM 1387 C C . LYS A 1 177 ? 14.622 -2.737 0.959 1.00 95.06 177 LYS A C 1
ATOM 1389 O O . LYS A 1 177 ? 15.820 -2.710 1.221 1.00 95.06 177 LYS A O 1
ATOM 1394 N N . ALA A 1 178 ? 14.094 -3.594 0.091 1.00 94.06 178 ALA A N 1
ATOM 1395 C CA . ALA A 1 178 ? 14.861 -4.372 -0.868 1.00 94.06 178 ALA A CA 1
ATOM 1396 C C . ALA A 1 178 ? 14.039 -4.554 -2.147 1.00 94.06 178 ALA A C 1
ATOM 1398 O O . ALA A 1 178 ? 12.810 -4.551 -2.105 1.00 94.06 178 ALA A O 1
ATOM 1399 N N . VAL A 1 179 ? 14.716 -4.731 -3.285 1.00 91.25 179 VAL A N 1
ATOM 1400 C CA . VAL A 1 179 ? 14.057 -4.892 -4.589 1.00 91.25 179 VAL A CA 1
ATOM 1401 C C . VAL A 1 179 ? 13.137 -6.119 -4.573 1.00 91.25 179 VAL A C 1
ATOM 1403 O O . VAL A 1 179 ? 13.640 -7.230 -4.364 1.00 91.25 179 VAL A O 1
ATOM 1406 N N . PRO A 1 180 ? 11.823 -5.960 -4.833 1.00 89.75 180 PRO A N 1
ATOM 1407 C CA . PRO A 1 180 ? 10.904 -7.083 -4.963 1.00 89.75 180 PRO A CA 1
ATOM 1408 C C . PRO A 1 180 ? 11.353 -8.022 -6.084 1.00 89.75 180 PRO A C 1
ATOM 1410 O O . PRO A 1 180 ? 11.599 -7.601 -7.217 1.00 89.75 180 PRO A O 1
ATOM 1413 N N . LYS A 1 181 ? 11.488 -9.310 -5.762 1.00 88.75 181 LYS A N 1
ATOM 1414 C CA . LYS A 1 181 ? 11.899 -10.350 -6.714 1.00 88.75 181 LYS A CA 1
ATOM 1415 C C . LYS A 1 181 ? 10.700 -11.219 -7.088 1.00 88.75 181 LYS A C 1
ATOM 1417 O O . LYS A 1 181 ? 9.890 -11.497 -6.210 1.00 88.75 181 LYS A O 1
ATOM 1422 N N . PRO A 1 182 ? 10.597 -11.698 -8.341 1.00 85.38 182 PRO A N 1
ATOM 1423 C CA . PRO A 1 182 ? 9.576 -12.674 -8.722 1.00 85.38 182 PRO A CA 1
ATOM 1424 C C . PRO A 1 182 ? 9.585 -13.884 -7.781 1.00 85.38 182 PRO A C 1
ATOM 1426 O O . PRO A 1 182 ? 10.662 -14.416 -7.503 1.00 85.38 182 PRO A O 1
ATOM 1429 N N . ASN A 1 183 ? 8.410 -14.302 -7.302 1.00 86.12 183 ASN A N 1
ATOM 1430 C CA . ASN A 1 183 ? 8.244 -15.365 -6.298 1.00 86.12 183 ASN A CA 1
ATOM 1431 C C . ASN A 1 183 ? 9.067 -15.166 -5.003 1.00 86.12 183 ASN A C 1
ATOM 1433 O O . ASN A 1 183 ? 9.405 -16.131 -4.316 1.00 86.12 183 ASN A O 1
ATOM 1437 N N . GLY A 1 184 ? 9.463 -13.928 -4.702 1.00 86.81 184 GLY A N 1
ATOM 1438 C CA . GLY A 1 184 ? 10.173 -13.565 -3.481 1.00 86.81 184 GLY A CA 1
ATOM 1439 C C . GLY A 1 184 ? 9.216 -13.203 -2.342 1.00 86.81 184 GLY A C 1
ATOM 1440 O O . GLY A 1 184 ? 8.019 -13.046 -2.566 1.00 86.81 184 GLY A O 1
ATOM 1441 N N . PRO A 1 185 ? 9.734 -13.032 -1.115 1.00 91.94 185 PRO A N 1
ATOM 1442 C CA . PRO A 1 185 ? 8.918 -12.567 -0.003 1.00 91.94 185 PRO A CA 1
ATOM 1443 C C . PRO A 1 185 ? 8.463 -11.110 -0.218 1.00 91.94 185 PRO A C 1
ATOM 1445 O O . PRO A 1 185 ? 9.206 -10.336 -0.842 1.00 91.94 185 PRO A O 1
ATOM 1448 N N . PRO A 1 186 ? 7.311 -10.704 0.353 1.00 93.88 186 PRO A N 1
ATOM 1449 C CA . PRO A 1 186 ? 6.861 -9.317 0.327 1.00 93.88 186 PRO A CA 1
ATOM 1450 C C . PRO A 1 186 ? 7.915 -8.365 0.895 1.00 93.88 186 PRO A C 1
ATOM 1452 O O . PRO A 1 186 ? 8.601 -8.686 1.867 1.00 93.88 186 PRO A O 1
ATOM 1455 N N . GLN A 1 187 ? 8.044 -7.187 0.291 1.00 95.75 187 GLN A N 1
ATOM 1456 C CA . GLN A 1 187 ? 9.014 -6.170 0.700 1.00 95.75 187 GLN A CA 1
ATOM 1457 C C . GLN A 1 187 ? 8.299 -4.934 1.222 1.00 95.75 187 GLN A C 1
ATOM 1459 O O . GLN A 1 187 ? 7.363 -4.449 0.593 1.00 95.75 187 GLN A O 1
ATOM 1464 N N . SER A 1 188 ? 8.742 -4.392 2.357 1.00 96.31 188 SER A N 1
ATOM 1465 C CA . SER A 1 188 ? 8.182 -3.133 2.851 1.00 96.31 188 SER A CA 1
ATOM 1466 C C . SER A 1 188 ? 8.630 -1.952 1.989 1.00 96.31 188 SER A C 1
ATOM 1468 O O . SER A 1 188 ? 9.773 -1.915 1.516 1.00 96.31 188 SER A O 1
ATOM 1470 N N . LEU A 1 189 ? 7.777 -0.936 1.881 1.00 96.88 189 LEU A N 1
ATOM 1471 C CA . LEU A 1 189 ? 8.181 0.368 1.360 1.00 96.88 189 LEU A CA 1
ATOM 1472 C C . LEU A 1 189 ? 9.278 1.000 2.233 1.00 96.88 189 LEU A C 1
ATOM 1474 O O . LEU A 1 189 ? 9.279 0.878 3.464 1.00 96.88 189 LEU A O 1
ATOM 1478 N N . SER A 1 190 ? 10.213 1.682 1.575 1.00 97.06 190 SER A N 1
ATOM 1479 C CA . SER A 1 190 ? 11.211 2.542 2.214 1.00 97.06 190 SER A CA 1
ATOM 1480 C C . SER A 1 190 ? 10.604 3.895 2.616 1.00 97.06 190 SER A C 1
ATOM 1482 O O . SER A 1 190 ? 9.420 4.163 2.390 1.00 97.06 190 SER A O 1
ATOM 1484 N N . ASP A 1 191 ? 11.424 4.784 3.183 1.00 96.38 191 ASP A N 1
ATOM 1485 C CA . ASP A 1 191 ? 10.993 6.153 3.470 1.00 96.38 191 ASP A CA 1
ATOM 1486 C C . ASP A 1 191 ? 10.715 6.950 2.184 1.00 96.38 191 ASP A C 1
ATOM 1488 O O . ASP A 1 191 ? 9.713 7.675 2.118 1.00 96.38 191 ASP A O 1
ATOM 1492 N N . GLU A 1 192 ? 11.544 6.779 1.143 1.00 96.69 192 GLU A N 1
ATOM 1493 C CA . GLU A 1 192 ? 11.294 7.363 -0.177 1.00 96.69 192 GLU A CA 1
ATOM 1494 C C . GLU A 1 192 ? 10.038 6.774 -0.822 1.00 96.69 192 GLU A C 1
ATOM 1496 O O . GLU A 1 192 ? 9.237 7.524 -1.374 1.00 96.69 192 GLU A O 1
ATOM 1501 N N . GLY A 1 193 ? 9.815 5.462 -0.704 1.00 97.00 193 GLY A N 1
ATOM 1502 C CA . GLY A 1 193 ? 8.627 4.799 -1.248 1.00 97.00 193 GLY A CA 1
ATOM 1503 C C . GLY A 1 193 ? 7.338 5.282 -0.595 1.00 97.00 193 GLY A C 1
ATOM 1504 O O . GLY A 1 193 ? 6.361 5.567 -1.282 1.00 97.00 193 GLY A O 1
ATOM 1505 N N . GLN A 1 194 ? 7.343 5.467 0.727 1.00 97.06 194 GLN A N 1
ATOM 1506 C CA . GLN A 1 194 ? 6.222 6.092 1.430 1.00 97.06 194 GLN A CA 1
ATOM 1507 C C . GLN A 1 194 ? 6.029 7.561 1.024 1.00 97.06 194 GLN A C 1
ATOM 1509 O O . GLN A 1 194 ? 4.900 8.032 0.934 1.00 97.06 194 GLN A O 1
ATOM 1514 N N . SER A 1 195 ? 7.105 8.305 0.765 1.00 96.88 195 SER A N 1
ATOM 1515 C CA . SER A 1 195 ? 6.978 9.682 0.265 1.00 96.88 195 SER A CA 1
ATOM 1516 C C . SER A 1 195 ? 6.330 9.701 -1.123 1.00 96.88 195 SER A C 1
ATOM 1518 O O . SER A 1 195 ? 5.352 10.413 -1.330 1.00 96.88 195 SER A O 1
ATOM 1520 N N . ALA A 1 196 ? 6.791 8.831 -2.025 1.00 96.81 196 ALA A N 1
ATOM 1521 C CA . ALA A 1 196 ? 6.227 8.672 -3.361 1.00 96.81 196 ALA A CA 1
ATOM 1522 C C . ALA A 1 196 ? 4.757 8.218 -3.330 1.00 96.81 196 ALA A C 1
ATOM 1524 O O . ALA A 1 196 ? 3.952 8.700 -4.124 1.00 96.81 196 ALA A O 1
ATOM 1525 N N . LEU A 1 197 ? 4.388 7.327 -2.402 1.00 97.19 197 LEU A N 1
ATOM 1526 C CA . LEU A 1 197 ? 2.997 6.926 -2.181 1.00 97.19 197 LEU A CA 1
ATOM 1527 C C . LEU A 1 197 ? 2.137 8.129 -1.778 1.00 97.19 197 LEU A C 1
ATOM 1529 O O . LEU A 1 197 ? 1.067 8.320 -2.343 1.00 97.19 197 LEU A O 1
ATOM 1533 N N . ALA A 1 198 ? 2.594 8.950 -0.833 1.00 96.31 198 ALA A N 1
ATOM 1534 C CA . ALA A 1 198 ? 1.840 10.121 -0.398 1.00 96.31 198 ALA A CA 1
ATOM 1535 C C . ALA A 1 198 ? 1.636 11.140 -1.526 1.00 96.31 198 ALA A C 1
ATOM 1537 O O . ALA A 1 198 ? 0.508 11.576 -1.753 1.00 96.31 198 ALA A O 1
ATOM 1538 N N . ASP A 1 199 ? 2.693 11.458 -2.275 1.00 95.38 199 ASP A N 1
ATOM 1539 C CA . ASP A 1 199 ? 2.602 12.343 -3.441 1.00 95.38 199 ASP A CA 1
ATOM 1540 C C . ASP A 1 199 ? 1.614 11.793 -4.476 1.00 95.38 199 ASP A C 1
ATOM 1542 O O . ASP A 1 199 ? 0.840 12.537 -5.085 1.00 95.38 199 ASP A O 1
ATOM 1546 N N . PHE A 1 200 ? 1.603 10.470 -4.652 1.00 95.38 200 PHE A N 1
ATOM 1547 C CA . PHE A 1 200 ? 0.692 9.813 -5.573 1.00 95.38 200 PHE A CA 1
ATOM 1548 C C . PHE A 1 200 ? -0.769 9.858 -5.102 1.00 95.38 200 PHE A C 1
ATOM 1550 O O . PHE A 1 200 ? -1.643 10.183 -5.903 1.00 95.38 200 PHE A O 1
ATOM 1557 N N . ILE A 1 201 ? -1.040 9.632 -3.811 1.00 95.00 201 ILE A N 1
ATOM 1558 C CA . ILE A 1 201 ? -2.381 9.791 -3.217 1.00 95.00 201 ILE A CA 1
ATOM 1559 C C . ILE A 1 201 ? -2.896 11.215 -3.452 1.00 95.00 201 ILE A C 1
ATOM 1561 O O . ILE A 1 201 ? -4.007 11.402 -3.944 1.00 95.00 201 ILE A O 1
ATOM 1565 N N . LEU A 1 202 ? -2.071 12.224 -3.153 1.00 92.31 202 LEU A N 1
ATOM 1566 C CA . LEU A 1 202 ? -2.436 13.631 -3.330 1.00 92.31 202 LEU A CA 1
ATOM 1567 C C . LEU A 1 202 ? -2.739 13.964 -4.793 1.00 92.31 202 LEU A C 1
ATOM 1569 O O . LEU A 1 202 ? -3.667 14.723 -5.073 1.00 92.31 202 LEU A O 1
ATOM 1573 N N . ARG A 1 203 ? -1.984 13.380 -5.729 1.00 92.75 203 ARG A N 1
ATOM 1574 C CA . ARG A 1 203 ? -2.240 13.528 -7.162 1.00 92.75 203 ARG A CA 1
ATOM 1575 C C . ARG A 1 203 ? -3.576 12.912 -7.569 1.00 92.75 203 ARG A C 1
ATOM 1577 O O . ARG A 1 203 ? -4.317 13.570 -8.290 1.00 92.75 203 ARG A O 1
ATOM 1584 N N . LEU A 1 204 ? -3.874 11.686 -7.137 1.00 91.56 204 LEU A N 1
ATOM 1585 C CA . LEU A 1 204 ? -5.119 10.996 -7.495 1.00 91.56 204 LEU A CA 1
ATOM 1586 C C . LEU A 1 204 ? -6.347 11.753 -6.986 1.00 91.56 204 LEU A C 1
ATOM 1588 O O . LEU A 1 204 ? -7.275 12.009 -7.745 1.00 91.56 204 LEU A O 1
ATOM 1592 N N . VAL A 1 205 ? -6.311 12.181 -5.726 1.00 88.81 205 VAL A N 1
ATOM 1593 C CA . VAL A 1 205 ? -7.400 12.948 -5.112 1.00 88.81 205 VAL A CA 1
ATOM 1594 C C . VAL A 1 205 ? -7.527 14.340 -5.749 1.00 88.81 205 VAL A C 1
ATOM 1596 O O . VAL A 1 205 ? -8.625 14.820 -6.018 1.00 88.81 205 VAL A O 1
ATOM 1599 N N . GLY A 1 206 ? -6.401 14.986 -6.067 1.00 79.56 206 GLY A N 1
ATOM 1600 C CA . GLY A 1 206 ? -6.382 16.299 -6.717 1.00 79.56 206 GLY A CA 1
ATOM 1601 C C . GLY A 1 206 ? -6.892 16.312 -8.163 1.00 79.56 206 GLY A C 1
A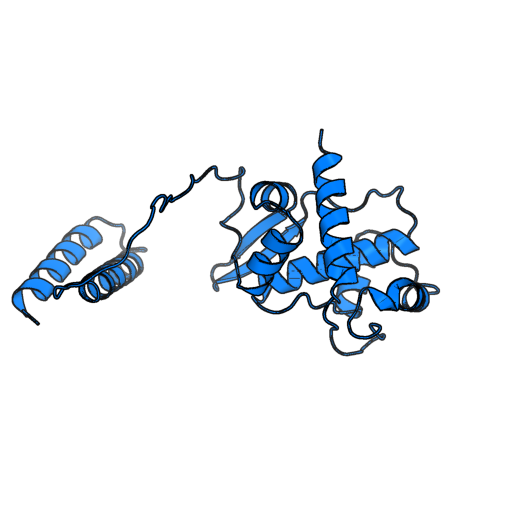TOM 1602 O O . GLY A 1 206 ? -7.312 17.365 -8.632 1.00 79.56 206 GLY A O 1
ATOM 1603 N N . GLN A 1 207 ? -6.877 15.172 -8.861 1.00 59.50 207 GLN A N 1
ATOM 1604 C CA . GLN A 1 207 ? -7.433 15.025 -10.214 1.00 59.50 207 GLN A CA 1
ATOM 1605 C C . GLN A 1 207 ? -8.965 14.862 -10.234 1.00 59.50 207 GLN A C 1
ATOM 1607 O O . GLN A 1 207 ? -9.557 14.911 -11.307 1.00 59.50 207 GLN A O 1
ATOM 1612 N N . SER A 1 208 ? -9.610 14.705 -9.073 1.00 49.56 208 SER A N 1
ATOM 1613 C CA . SER A 1 208 ? -11.066 14.531 -8.925 1.00 49.56 208 SER A CA 1
ATOM 1614 C C . SER A 1 208 ? -11.848 15.863 -8.859 1.00 49.56 208 SER A C 1
ATOM 1616 O O . SER A 1 208 ? -13.000 15.895 -8.428 1.00 49.56 208 SER A O 1
ATOM 1618 N N . LYS A 1 209 ? -11.231 16.990 -9.252 1.00 36.50 209 LYS A N 1
ATOM 1619 C CA . LYS A 1 209 ? -11.830 18.339 -9.222 1.00 36.50 209 LYS A CA 1
ATOM 1620 C C . LYS A 1 209 ? -11.930 18.984 -10.595 1.00 36.50 209 LYS A C 1
ATOM 1622 O O . LYS A 1 209 ? -10.947 18.886 -11.361 1.00 36.50 209 LYS A O 1
#

Sequence (209 aa):
MDFEYLKKGIKEIVDVVSGVPEKFQDRCFDVLLASLLAEVEVEPDSSPKVSDTSTKGITSINDKSVVGSEKIPLNAALNVFMRKRKVSLEQLGELLYVETNAEGKIKVHFIHTPDHTTPNATAQIYWSLLYGLKANIESGGDFLVDPEGVREVCKDEGCYDAGNFAKNFKRYETYFKAVPKPNGPPQSLSDEGQSALADFILRLVGQSK

Foldseek 3Di:
DPPVVLVVQLVVQQVVLVPDPPVCSVVSSVVSNVVVVVVVVDDDDDDDDDDDDDDDDDDPPDPPPPPQADQQDDAPQNVCLCVVQVPDPVLVSLQWHWDQDPVRFIFIDGPFADDPVDQLLVRLLLLQLVCLVRCCRRVVDASWGALVVSQVVSVVVVSDDPVCSQVSQVVVQQQWPGRHDVVDGITGGDPVVSNVSSVSSCVRSVVVD

Radius of gyration: 23.45 Å; chains: 1; bounding box: 52×40×65 Å